Protein AF-A0AAV4SDF2-F1 (afdb_monomer_lite)

Radius of gyration: 41.75 Å; chains: 1; bounding box: 133×98×130 Å

Secondary structure (DSSP, 8-state):
--------PPP----------------------------------------------SSSS--------TTSHHHHHTTT---HHHHHHHHHHHHS---SSS-HIIIIITTS--SHHHHHHHHHHHHHHHHHHHHHHHHHHHHH-S------THHHHHHHHHHHIIIIIHHHHHHHHHHHTT-TTS--HHHHHHHHHHHGGGHHHHHHHTTS--HHHHHHHHHHHHHHHHHHHHHHHHHHHHTT-HHHHHHHHHHHHHHHHHHHHHIIIIIIS------------------------------------THHHHHHHHHHHHHHHHHHHHHHHHHHHHHHHHHHHHHHHHHHHHHHHHS------------------

Sequence (377 aa):
MALPRSSVIQLDDGQDAQSELQFQDFSLGVTSPDVATLSPSGSFSSYKEDLRDDENVDLLSTEKKEGSSFWKFSYYQSFFDVDTDQVVQRIIWSMIPLPGRATFLDRQIRPKPDLYGPFWIAATLVFSTAISANIANYLRTEGQGAHLWSYDFHKVSLSATAVYSYTFLLPLILWGLMWYRQNTNRYTLLEMLCVYGYSLAIYVPISVLWVIQVAWFQWILVIIGAVLSGAVLLQTFWPTFRDENKKIAVVVLCLMLLFHTLLAVGFVTYFFRPSGNEVTVVTSMTSTSTSTTKDVDTPRPIKDKPIPTLDNKLKKMSLVLDEQSTAKVKTEKKLEIKDQIREIKKEAKKNISDIEKSAPILKPTNVLVNDLTSNKV

InterPro domains:
  IPR006977 Yip1 domain [PF04893] (103-264)
  IPR039765 Protein Yip5/YIPF1/YIPF2 [PTHR12822] (15-273)

pLDDT: mean 70.31, std 23.87, range [27.95, 98.06]

Foldseek 3Di:
DDDDDDDDDDDDDDDDDDDDPDDDDDDPDDDDDDDDDDDDDDDDDDDDDDDDDDDDDPPDPPPVPDPPPPPDPVNQVQQQPDDPVLLVVLLVCLQAFDDDPAASLRPRAVVRFHPNQLVVLLLLLLCLLLVLLLLLVVVVDVVVDDDDRDRDPVSSVVSSCLSVCQLQVLLVVVQVVCVVVVLNVPDDSRSSSRLRSSLSNLSSVLSNVLSPLDVVVLVVSLVSSLCRSLSSVCRVCVVSPVPPDPVVSVVSSVVNSVSSSCSSVCSCPVRNDDPPPPVPPPPDDDDDDDDDDDDDDDDDDDDDDDDPDPVVV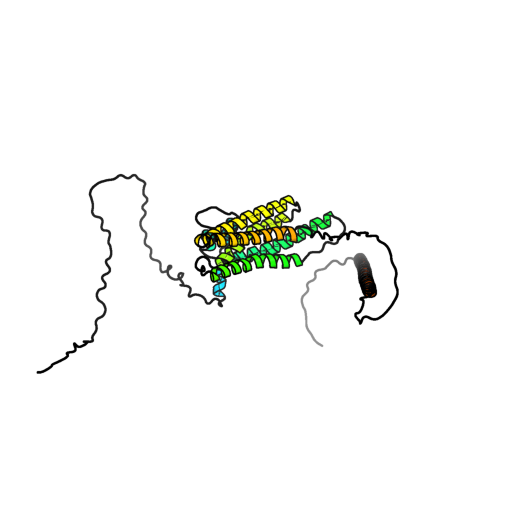VVVVVVVVVVVVVVVVVVVVVVVVVVVVVVVVVVVVVVVVVVVVPDDDDDDDDDDDDDDDDDDD

Structure (mmCIF, N/CA/C/O backbone):
data_AF-A0AAV4SDF2-F1
#
_entry.id   AF-A0AAV4SDF2-F1
#
loop_
_atom_site.group_PDB
_atom_site.id
_atom_site.type_symbol
_atom_site.label_atom_id
_atom_site.label_alt_id
_atom_site.label_comp_id
_atom_site.label_asym_id
_atom_site.label_entity_id
_atom_site.label_seq_id
_atom_site.pdbx_PDB_ins_code
_atom_site.Cartn_x
_atom_site.Cartn_y
_atom_site.Cartn_z
_atom_site.occupancy
_atom_site.B_iso_or_equiv
_atom_site.auth_seq_id
_atom_site.auth_comp_id
_atom_site.auth_asym_id
_atom_site.auth_atom_id
_atom_site.pdbx_PDB_model_num
ATOM 1 N N . MET A 1 1 ? -55.073 33.091 74.613 1.00 38.62 1 MET A N 1
ATOM 2 C CA . MET A 1 1 ? -54.583 32.239 75.716 1.00 38.62 1 MET A CA 1
ATOM 3 C C . MET A 1 1 ? -53.361 31.489 75.191 1.00 38.62 1 MET A C 1
ATOM 5 O O . MET A 1 1 ? -53.501 30.810 74.190 1.00 38.62 1 MET A O 1
ATOM 9 N N . ALA A 1 2 ? -52.192 31.784 75.772 1.00 40.47 2 ALA A N 1
ATOM 10 C CA . ALA A 1 2 ? -50.879 31.106 75.756 1.00 40.47 2 ALA A CA 1
ATOM 11 C C . ALA A 1 2 ? -50.417 30.198 74.576 1.00 40.47 2 ALA A C 1
ATOM 13 O O . ALA A 1 2 ? -50.998 29.150 74.319 1.00 40.47 2 ALA A O 1
ATOM 14 N N . LEU A 1 3 ? -49.256 30.548 73.990 1.00 43.16 3 LEU A N 1
ATOM 15 C CA . LEU A 1 3 ? -48.243 29.618 73.432 1.00 43.16 3 LEU A CA 1
ATOM 16 C C . LEU A 1 3 ? -47.465 28.935 74.584 1.00 43.16 3 LEU A C 1
ATOM 18 O O . LEU A 1 3 ? -47.442 29.511 75.678 1.00 43.16 3 LEU A O 1
ATOM 22 N N . PRO A 1 4 ? -46.812 27.763 74.395 1.00 53.78 4 PRO A N 1
ATOM 23 C CA . PRO A 1 4 ? -45.389 27.680 73.953 1.00 53.78 4 PRO A CA 1
ATOM 24 C C . PRO A 1 4 ? -45.089 26.346 73.195 1.00 53.78 4 PRO A C 1
ATOM 26 O O . PRO A 1 4 ? -45.996 25.548 73.014 1.00 53.78 4 PRO A O 1
ATOM 29 N N . ARG A 1 5 ? -43.907 25.919 72.724 1.00 39.75 5 ARG A N 1
ATOM 30 C CA . ARG A 1 5 ? -42.528 26.394 72.491 1.00 39.75 5 ARG A CA 1
ATOM 31 C C . ARG A 1 5 ? -41.872 25.327 71.591 1.00 39.75 5 ARG A C 1
ATOM 33 O O . ARG A 1 5 ? -42.252 24.161 71.642 1.00 39.75 5 ARG A O 1
ATOM 40 N N . SER A 1 6 ? -40.853 25.719 70.836 1.00 45.06 6 SER A N 1
ATOM 41 C CA . SER A 1 6 ? -39.916 24.821 70.159 1.00 45.06 6 SER A CA 1
ATOM 42 C C . SER A 1 6 ? -38.971 24.100 71.137 1.00 45.06 6 SER A C 1
ATOM 44 O O . SER A 1 6 ? -38.651 24.619 72.205 1.00 45.06 6 SER A O 1
ATOM 46 N N . SER A 1 7 ? -38.494 22.922 70.731 1.00 46.44 7 SER A N 1
ATOM 47 C CA . SER A 1 7 ? -37.259 22.245 71.184 1.00 46.44 7 SER A CA 1
ATOM 48 C C . SER A 1 7 ? -36.880 21.280 70.045 1.00 46.44 7 SER A C 1
ATOM 50 O O . SER A 1 7 ? -37.687 20.439 69.674 1.00 46.44 7 SER A O 1
ATOM 52 N N . VAL A 1 8 ? -35.887 21.560 69.192 1.00 38.72 8 VAL A N 1
ATOM 53 C CA . VAL A 1 8 ? -34.425 21.484 69.394 1.00 38.72 8 VAL A CA 1
ATOM 54 C C . VAL A 1 8 ? -34.032 20.166 70.060 1.00 38.72 8 VAL A C 1
ATOM 56 O O . VAL A 1 8 ? -34.006 20.077 71.282 1.00 38.72 8 VAL A O 1
ATOM 59 N N . ILE A 1 9 ? -33.734 19.158 69.237 1.00 42.91 9 ILE A N 1
ATOM 60 C CA . ILE A 1 9 ? -32.972 17.976 69.646 1.00 42.91 9 ILE A CA 1
ATOM 61 C C . ILE A 1 9 ? -31.536 18.191 69.173 1.00 42.91 9 ILE A C 1
ATOM 63 O O . ILE A 1 9 ? -31.292 18.525 68.013 1.00 42.91 9 ILE A O 1
ATOM 67 N N . GLN A 1 10 ? -30.635 18.086 70.143 1.00 38.25 10 GLN A N 1
ATOM 68 C CA . GLN A 1 10 ? -29.195 18.269 70.056 1.00 38.25 10 GLN A CA 1
ATOM 69 C C . GLN A 1 10 ? -28.544 17.260 69.109 1.00 38.25 10 GLN A C 1
ATOM 71 O O . GLN A 1 10 ? -28.878 16.077 69.112 1.00 38.25 10 GLN A O 1
ATOM 76 N N . LEU A 1 11 ? -27.577 17.766 68.347 1.00 37.41 11 LEU A N 1
ATOM 77 C CA . LEU A 1 11 ? -26.472 16.994 67.797 1.00 37.41 11 LEU A CA 1
ATOM 78 C C . LEU A 1 11 ? -25.556 16.619 68.968 1.00 37.41 11 LEU A C 1
ATOM 80 O O . LEU A 1 11 ? -25.100 17.514 69.682 1.00 37.41 11 LEU A O 1
ATOM 84 N N . ASP A 1 12 ? -25.336 15.323 69.159 1.00 42.88 12 ASP A N 1
ATOM 85 C CA . ASP A 1 12 ? -24.216 14.795 69.932 1.00 42.88 12 ASP A CA 1
ATOM 86 C C . ASP A 1 12 ? -23.186 14.260 68.934 1.00 42.88 12 ASP A C 1
ATOM 88 O O . ASP A 1 12 ? -23.531 13.598 67.952 1.00 42.88 12 ASP A O 1
ATOM 92 N N . ASP A 1 13 ? -21.945 14.665 69.155 1.00 42.62 13 ASP A N 1
ATOM 93 C CA . ASP A 1 13 ? -20.800 14.578 68.257 1.00 42.62 13 ASP A CA 1
ATOM 94 C C . ASP A 1 13 ? -19.793 13.646 68.940 1.00 42.62 13 ASP A C 1
ATOM 96 O O . ASP A 1 13 ? -19.375 13.926 70.064 1.00 42.62 13 ASP A O 1
ATOM 100 N N . GLY A 1 14 ? -19.407 12.533 68.311 1.00 35.47 14 GLY A N 1
ATOM 101 C CA . GLY A 1 14 ? -18.380 11.667 68.897 1.00 35.47 14 GLY A CA 1
ATOM 102 C C . GLY A 1 14 ? -18.369 10.222 68.415 1.00 35.47 14 GLY A C 1
ATOM 103 O O . GLY A 1 14 ? -19.004 9.368 69.013 1.00 35.47 14 GLY A O 1
ATOM 104 N N . GLN A 1 15 ? -17.599 9.991 67.348 1.00 38.44 15 GLN A N 1
ATOM 105 C CA . GLN A 1 15 ? -16.715 8.833 67.131 1.00 38.44 15 GLN A CA 1
ATOM 106 C C . GLN A 1 15 ? -17.205 7.445 67.583 1.00 38.44 15 GLN A C 1
ATOM 108 O O . GLN A 1 15 ? -17.098 7.090 68.745 1.00 38.44 15 GLN A O 1
ATOM 113 N N . ASP A 1 16 ? -17.584 6.609 66.613 1.00 42.81 16 ASP A N 1
ATOM 114 C CA . ASP A 1 16 ? -16.739 5.469 66.237 1.00 42.81 16 ASP A CA 1
ATOM 115 C C . ASP A 1 16 ? -17.140 4.939 64.855 1.00 42.81 16 ASP A C 1
ATOM 117 O O . ASP A 1 16 ? -18.265 4.519 64.588 1.00 42.81 16 ASP A O 1
ATOM 121 N N . ALA A 1 17 ? -16.183 5.035 63.937 1.00 47.56 17 ALA A N 1
ATOM 122 C CA . ALA A 1 17 ? -16.231 4.404 62.636 1.00 47.56 17 ALA A CA 1
ATOM 123 C C . ALA A 1 17 ? -15.776 2.942 62.767 1.00 47.56 17 ALA A C 1
ATOM 125 O O . ALA A 1 17 ? -14.865 2.653 63.535 1.00 47.56 17 ALA A O 1
ATOM 126 N N . GLN A 1 18 ? -16.317 2.089 61.890 1.00 48.97 18 GLN A N 1
ATOM 127 C CA . GLN A 1 18 ? -15.860 0.726 61.553 1.00 48.97 18 GLN A CA 1
ATOM 128 C C . GLN A 1 18 ? -16.480 -0.460 62.313 1.00 48.97 18 GLN A C 1
ATOM 130 O O . GLN A 1 18 ? -15.782 -1.237 62.956 1.00 48.97 18 GLN A O 1
ATOM 135 N N . SER A 1 19 ? -17.777 -0.689 62.102 1.00 45.06 19 SER A N 1
ATOM 136 C CA . SER A 1 19 ? -18.452 -2.000 62.228 1.00 45.06 19 SER A CA 1
ATOM 137 C C . SER A 1 19 ? -19.912 -1.794 61.788 1.00 45.06 19 SER A C 1
ATOM 139 O O . SER A 1 19 ? -20.540 -0.845 62.225 1.00 45.06 19 SER A O 1
ATOM 141 N N . GLU A 1 20 ? -20.561 -2.490 60.857 1.00 42.56 20 GLU A N 1
ATOM 142 C CA . GLU A 1 20 ? -20.376 -3.754 60.155 1.00 42.56 20 GLU A CA 1
ATOM 143 C C . GLU A 1 20 ? -20.958 -3.582 58.733 1.00 42.56 20 GLU A C 1
ATOM 145 O O . GLU A 1 20 ? -22.151 -3.333 58.571 1.00 42.56 20 GLU A O 1
ATOM 150 N N . LEU A 1 21 ? -20.155 -3.752 57.682 1.00 43.72 21 LEU A N 1
ATOM 151 C CA . LEU A 1 21 ? -20.678 -4.143 56.368 1.00 43.72 21 LEU A CA 1
ATOM 152 C C . LEU A 1 21 ? -20.322 -5.618 56.193 1.00 43.72 21 LEU A C 1
ATOM 154 O O . LEU A 1 21 ? -19.259 -5.957 55.677 1.00 43.72 21 LEU A O 1
ATOM 158 N N . GLN A 1 22 ? -21.188 -6.494 56.707 1.00 43.44 22 GLN A N 1
ATOM 159 C CA . GLN A 1 22 ? -21.100 -7.933 56.474 1.00 43.44 22 GLN A CA 1
ATOM 160 C C . GLN A 1 22 ? -21.438 -8.217 55.006 1.00 43.44 22 GLN A C 1
ATOM 162 O O . GLN A 1 22 ? -22.602 -8.215 54.603 1.00 43.44 22 GLN A O 1
ATOM 167 N N . PHE A 1 23 ? -20.411 -8.462 54.198 1.00 39.56 23 PHE A N 1
ATOM 168 C CA . PHE A 1 23 ? -20.575 -9.071 52.885 1.00 39.56 23 PHE A CA 1
ATOM 169 C C . PHE A 1 23 ? -20.723 -10.585 53.075 1.00 39.56 23 PHE A C 1
ATOM 171 O O . PHE A 1 23 ? -19.866 -11.225 53.680 1.00 39.56 23 PHE A O 1
ATOM 178 N N . GLN A 1 24 ? -21.842 -11.147 52.611 1.00 48.69 24 GLN A N 1
ATOM 179 C CA . GLN A 1 24 ? -22.090 -12.587 52.648 1.00 48.69 24 GLN A CA 1
ATOM 180 C C . GLN A 1 24 ? -21.193 -13.302 51.635 1.00 48.69 24 GLN A C 1
ATOM 182 O O . GLN A 1 24 ? -21.268 -13.031 50.437 1.00 48.69 24 GLN A O 1
ATOM 187 N N . ASP A 1 25 ? -20.379 -14.232 52.127 1.00 42.00 25 ASP A N 1
ATOM 188 C CA . ASP A 1 25 ? -19.568 -15.136 51.317 1.00 42.00 25 ASP A CA 1
ATOM 189 C C . ASP A 1 25 ? -20.394 -16.394 51.001 1.00 42.00 25 ASP A C 1
ATOM 191 O O . ASP A 1 25 ? -20.791 -17.143 51.900 1.00 42.00 25 ASP A O 1
ATOM 195 N N . PHE A 1 26 ? -20.716 -16.629 49.727 1.00 44.50 26 PHE A N 1
ATOM 196 C CA . PHE A 1 26 ? -21.514 -17.789 49.320 1.00 44.50 26 PHE A CA 1
ATOM 197 C C . PHE A 1 26 ? -20.619 -19.023 49.189 1.00 44.50 26 PHE A C 1
ATOM 199 O O . PHE A 1 26 ? -20.042 -19.291 48.136 1.00 44.50 26 PHE A O 1
ATOM 206 N N . SER A 1 27 ? -20.533 -19.811 50.259 1.00 39.28 27 SER A N 1
ATOM 207 C CA . SER A 1 27 ? -19.931 -21.145 50.217 1.00 39.28 27 SER A CA 1
ATOM 208 C C . SER A 1 27 ? -20.950 -22.167 49.703 1.00 39.28 27 SER A C 1
ATOM 210 O O . SER A 1 27 ? -21.913 -22.496 50.395 1.00 39.28 27 SER A O 1
ATOM 212 N N . LEU A 1 28 ? -20.742 -22.691 48.490 1.00 40.72 28 LEU A N 1
ATOM 213 C CA . LEU A 1 28 ? -21.493 -23.836 47.961 1.00 40.72 28 LEU A CA 1
ATOM 214 C C . LEU A 1 28 ? -21.060 -25.126 48.678 1.00 40.72 28 LEU A C 1
ATOM 216 O O . LEU A 1 28 ? -20.191 -25.861 48.213 1.00 40.72 28 LEU A O 1
ATOM 220 N N . GLY A 1 29 ? -21.675 -25.387 49.831 1.00 35.53 29 GLY A N 1
ATOM 221 C CA . GLY A 1 29 ? -21.607 -26.661 50.539 1.00 35.53 29 GLY A CA 1
ATOM 222 C C . GLY A 1 29 ? -22.631 -27.646 49.980 1.00 35.53 29 GLY A C 1
ATOM 223 O O . GLY A 1 29 ? -23.833 -27.480 50.165 1.00 35.53 29 GLY A O 1
ATOM 224 N N . VAL A 1 30 ? -22.138 -28.669 49.286 1.00 37.78 30 VAL A N 1
ATOM 225 C CA . VAL A 1 30 ? -22.903 -29.817 48.791 1.00 37.78 30 VAL A CA 1
ATOM 226 C C . VAL A 1 30 ? -23.178 -30.788 49.941 1.00 37.78 30 VAL A C 1
ATOM 228 O O . VAL A 1 30 ? -22.243 -31.384 50.472 1.00 37.78 30 VAL A O 1
ATOM 231 N N . THR A 1 31 ? -24.453 -31.026 50.251 1.00 34.09 31 THR A N 1
ATOM 232 C CA . THR A 1 31 ? -24.935 -32.272 50.869 1.00 34.09 31 THR A CA 1
ATOM 233 C C . THR A 1 31 ? -26.244 -32.726 50.202 1.00 34.09 31 THR A C 1
ATOM 235 O O . THR A 1 31 ? -27.202 -31.975 50.065 1.00 34.09 31 THR A O 1
ATOM 238 N N . SER A 1 32 ? -26.184 -33.969 49.725 1.00 39.28 32 SER A N 1
ATOM 239 C CA . SER A 1 32 ? -27.049 -34.785 48.851 1.00 39.28 32 SER A CA 1
ATOM 240 C C . SER A 1 32 ? -28.464 -35.133 49.394 1.00 39.28 32 SER A C 1
ATOM 242 O O . SER A 1 32 ? -28.768 -34.771 50.526 1.00 39.28 32 SER A O 1
ATOM 244 N N . PRO A 1 33 ? -29.241 -36.041 48.748 1.00 50.41 33 PRO A N 1
ATOM 245 C CA . PRO A 1 33 ? -29.768 -36.026 47.370 1.00 50.41 33 PRO A CA 1
ATOM 246 C C . PRO A 1 33 ? -31.289 -36.349 47.301 1.00 50.41 33 PRO A C 1
ATOM 248 O O . PRO A 1 33 ? -31.837 -36.928 48.229 1.00 50.41 33 PRO A O 1
ATOM 251 N N . ASP A 1 34 ? -31.937 -36.102 46.152 1.00 31.73 34 ASP A N 1
ATOM 252 C CA . ASP A 1 34 ? -32.895 -37.071 45.585 1.00 31.73 34 ASP A CA 1
ATOM 253 C C . ASP A 1 34 ? -33.128 -36.878 44.064 1.00 31.73 34 ASP A C 1
ATOM 255 O O . ASP A 1 34 ? -33.436 -35.790 43.588 1.00 31.73 34 ASP A O 1
ATOM 259 N N . VAL A 1 35 ? -32.983 -38.001 43.342 1.00 36.28 35 VAL A N 1
ATOM 260 C CA . VAL A 1 35 ? -33.507 -38.388 42.007 1.00 36.28 35 VAL A CA 1
ATOM 261 C C . VAL A 1 35 ? -32.927 -37.780 40.698 1.00 36.28 35 VAL A C 1
ATOM 263 O O . VAL A 1 35 ? -33.353 -36.752 40.189 1.00 36.28 35 VAL A O 1
ATOM 266 N N . ALA A 1 36 ? -32.020 -38.584 40.109 1.00 36.56 36 ALA A N 1
ATOM 267 C CA . ALA A 1 36 ? -31.832 -39.020 38.706 1.00 36.56 36 ALA A CA 1
ATOM 268 C C . ALA A 1 36 ? -31.861 -38.034 37.510 1.00 36.56 36 ALA A C 1
ATOM 270 O O . ALA A 1 36 ? -32.907 -37.496 37.170 1.00 36.56 36 ALA A O 1
ATOM 271 N N . THR A 1 37 ? -30.761 -38.002 36.727 1.00 30.42 37 THR A N 1
ATOM 272 C CA . THR A 1 37 ? -30.697 -38.428 35.297 1.00 30.42 37 THR A CA 1
ATOM 273 C C . THR A 1 37 ? -29.232 -38.512 34.788 1.00 30.42 37 THR A C 1
ATOM 275 O O . THR A 1 37 ? -28.544 -37.508 34.677 1.00 30.42 37 THR A O 1
ATOM 278 N N . LEU A 1 38 ? -28.794 -39.750 34.516 1.00 32.12 38 LEU A N 1
ATOM 279 C CA . LEU A 1 38 ? -27.839 -40.291 33.518 1.00 32.12 38 LEU A CA 1
ATOM 280 C C . LEU A 1 38 ? -26.657 -39.445 32.957 1.00 32.12 38 LEU A C 1
ATOM 282 O O . LEU A 1 38 ? -26.847 -38.532 32.158 1.00 32.12 38 LEU A O 1
ATOM 286 N N . SER A 1 39 ? -25.429 -39.923 33.235 1.00 36.53 39 SER A N 1
ATOM 287 C CA . SER A 1 39 ? -24.182 -39.725 32.449 1.00 36.53 39 SER A CA 1
ATOM 288 C C . SER A 1 39 ? -24.014 -40.823 31.374 1.00 36.53 39 SER A C 1
ATOM 290 O O . SER A 1 39 ? -24.751 -41.812 31.406 1.00 36.53 39 SER A O 1
ATOM 292 N N . PRO A 1 40 ? -23.058 -40.703 30.426 1.00 46.44 40 PRO A N 1
ATOM 293 C CA . PRO A 1 40 ? -21.656 -41.151 30.636 1.00 46.44 40 PRO A CA 1
ATOM 294 C C . PRO A 1 40 ? -20.637 -40.186 29.964 1.00 46.44 40 PRO A C 1
ATOM 296 O O . PRO A 1 40 ? -21.040 -39.326 29.196 1.00 46.44 40 PRO A O 1
ATOM 299 N N . SER A 1 41 ? -19.305 -40.230 30.061 1.00 33.72 41 SER A N 1
ATOM 300 C CA . SER A 1 41 ? -18.243 -40.861 30.865 1.00 33.72 41 SER A CA 1
ATOM 301 C C . SER A 1 41 ? -16.915 -40.437 30.179 1.00 33.72 41 SER A C 1
ATOM 303 O O . SER A 1 41 ? -16.915 -40.262 28.960 1.00 33.72 41 SER A O 1
ATOM 305 N N . GLY A 1 42 ? -15.797 -40.292 30.910 1.00 31.02 42 GLY A N 1
ATOM 306 C CA . GLY A 1 42 ? -14.448 -40.088 30.332 1.00 31.02 42 GLY A CA 1
ATOM 307 C C . GLY A 1 42 ? -13.515 -39.198 31.175 1.00 31.02 42 GLY A C 1
ATOM 308 O O . GLY A 1 42 ? -13.430 -38.006 30.923 1.00 31.02 42 GLY A O 1
ATOM 309 N N . SER A 1 43 ? -12.961 -39.712 32.285 1.00 30.53 43 SER A N 1
ATOM 310 C CA . SER A 1 43 ? -11.546 -40.150 32.452 1.00 30.53 43 SER A CA 1
ATOM 311 C C . SER A 1 43 ? -10.522 -39.000 32.587 1.00 30.53 43 SER A C 1
ATOM 313 O O . SER A 1 43 ? -10.200 -38.337 31.613 1.00 30.53 43 SER A O 1
ATOM 315 N N . PHE A 1 44 ? -10.132 -38.622 33.812 1.00 31.58 44 PHE A N 1
ATOM 316 C CA . PHE A 1 44 ? -8.918 -39.031 34.564 1.00 31.58 44 PHE A CA 1
ATOM 317 C C . PHE A 1 44 ? -7.572 -38.557 33.977 1.00 31.58 44 PHE A C 1
ATOM 319 O O . PHE A 1 44 ? -7.071 -39.138 33.022 1.00 31.58 44 PHE A O 1
ATOM 326 N N . SER A 1 45 ? -6.936 -37.585 34.645 1.00 32.78 45 SER A N 1
ATOM 327 C CA . SER A 1 45 ? -5.595 -37.775 35.219 1.00 32.78 45 SER A CA 1
ATOM 328 C C . SER A 1 45 ? -5.322 -36.727 36.299 1.00 32.78 45 SER A C 1
ATOM 330 O O . SER A 1 45 ? -5.349 -35.524 36.055 1.00 32.78 45 SER A O 1
ATOM 332 N N . SER A 1 46 ? -5.061 -37.233 37.498 1.00 32.56 46 SER A N 1
ATOM 333 C CA . SER A 1 46 ? -4.513 -36.539 38.657 1.00 32.56 46 SER A CA 1
ATOM 334 C C . SER A 1 46 ? -2.989 -36.557 38.565 1.00 32.56 46 SER A C 1
ATOM 336 O O . SER A 1 46 ? -2.446 -37.619 38.292 1.00 32.56 46 SER A O 1
ATOM 338 N N . TYR A 1 47 ? -2.321 -35.435 38.840 1.00 31.91 47 TYR A N 1
ATOM 339 C CA . TYR A 1 47 ? -1.048 -35.428 39.567 1.00 31.91 47 TYR A CA 1
ATOM 340 C C . TYR A 1 47 ? -1.003 -34.180 40.444 1.00 31.91 47 TYR A C 1
ATOM 342 O O . TYR A 1 47 ? -1.268 -33.068 39.990 1.00 31.91 47 TYR A O 1
ATOM 350 N N . LYS A 1 48 ? -0.733 -34.412 41.725 1.00 36.47 48 LYS A N 1
ATOM 351 C CA . LYS A 1 48 ? -0.628 -33.421 42.787 1.00 36.47 48 LYS A CA 1
ATOM 352 C C . LYS A 1 48 ? 0.856 -33.291 43.157 1.00 36.47 48 LYS A C 1
ATOM 354 O O . LYS A 1 48 ? 1.541 -34.306 43.198 1.00 36.47 48 LYS A O 1
ATOM 359 N N . GLU A 1 49 ? 1.238 -32.064 43.505 1.00 35.69 49 GLU A N 1
ATOM 360 C CA . GLU A 1 49 ? 2.244 -31.709 44.522 1.00 35.69 49 GLU A CA 1
ATOM 361 C C . GLU A 1 49 ? 3.742 -31.881 44.182 1.00 35.69 49 GLU A C 1
ATOM 363 O O . GLU A 1 49 ? 4.266 -32.985 44.132 1.00 35.69 49 GLU A O 1
ATOM 368 N N . ASP A 1 50 ? 4.449 -30.748 44.062 1.00 32.66 50 ASP A N 1
ATOM 369 C CA . ASP A 1 50 ? 5.645 -30.506 44.880 1.00 32.66 50 ASP A CA 1
ATOM 370 C C . ASP A 1 50 ? 5.840 -28.994 45.090 1.00 32.66 50 ASP A C 1
ATOM 372 O O . ASP A 1 50 ? 5.923 -28.210 44.143 1.00 32.66 50 ASP A O 1
ATOM 376 N N . LEU A 1 51 ? 5.859 -28.595 46.362 1.00 43.69 51 LEU A N 1
ATOM 377 C CA . LEU A 1 51 ? 6.175 -27.254 46.845 1.00 43.69 51 LEU A CA 1
ATOM 378 C C . LEU A 1 51 ? 7.690 -27.035 46.772 1.00 43.69 51 LEU A C 1
ATOM 380 O O . LEU A 1 51 ? 8.443 -27.780 47.399 1.00 43.69 51 LEU A O 1
ATOM 384 N N . ARG A 1 52 ? 8.129 -25.972 46.091 1.00 34.09 52 ARG A N 1
ATOM 385 C CA . ARG A 1 52 ? 9.363 -25.252 46.432 1.00 34.09 52 ARG A CA 1
ATOM 386 C C . ARG A 1 52 ? 9.119 -23.760 46.284 1.00 34.09 52 ARG A C 1
ATOM 388 O O . ARG A 1 52 ? 8.777 -23.291 45.202 1.00 34.09 52 ARG A O 1
ATOM 395 N N . ASP A 1 53 ? 9.268 -23.075 47.408 1.00 43.09 53 ASP A N 1
ATOM 396 C CA . ASP A 1 53 ? 9.391 -21.632 47.512 1.00 43.09 53 ASP A CA 1
ATOM 397 C C . ASP A 1 53 ? 10.556 -21.144 46.644 1.00 43.09 53 ASP A C 1
ATOM 399 O O . ASP A 1 53 ? 11.681 -21.605 46.820 1.00 43.09 53 ASP A O 1
ATOM 403 N N . ASP A 1 54 ? 10.281 -20.215 45.729 1.00 41.12 54 ASP A N 1
ATOM 404 C CA . ASP A 1 54 ? 11.248 -19.204 45.299 1.00 41.12 54 ASP A CA 1
ATOM 405 C C . ASP A 1 54 ? 10.489 -17.970 44.773 1.00 41.12 54 ASP A C 1
ATOM 407 O O . ASP A 1 54 ? 9.913 -17.942 43.687 1.00 41.12 54 ASP A O 1
ATOM 411 N N . GLU A 1 55 ? 10.404 -16.998 45.677 1.00 42.66 55 GLU A N 1
ATOM 412 C CA . GLU A 1 55 ? 10.410 -15.544 45.509 1.00 42.66 55 GLU A CA 1
ATOM 413 C C . GLU A 1 55 ? 9.910 -14.906 44.188 1.00 42.66 55 GLU A C 1
ATOM 415 O O . GLU A 1 55 ? 10.542 -14.963 43.139 1.00 42.66 55 GLU A O 1
ATOM 420 N N . ASN A 1 56 ? 8.834 -14.114 44.316 1.00 45.09 56 ASN A N 1
ATOM 421 C CA . ASN A 1 56 ? 8.640 -12.814 43.647 1.00 45.09 56 ASN A CA 1
ATOM 422 C C . ASN A 1 56 ? 9.005 -12.706 42.149 1.00 45.09 56 ASN A C 1
ATOM 424 O O . ASN A 1 56 ? 9.910 -11.959 41.777 1.00 45.09 56 ASN A O 1
ATOM 428 N N . VAL A 1 57 ? 8.220 -13.324 41.261 1.00 45.31 57 VAL A N 1
ATOM 429 C CA . VAL A 1 57 ? 8.290 -13.027 39.810 1.00 45.31 57 VAL A CA 1
ATOM 430 C C . VAL A 1 57 ? 6.992 -12.487 39.203 1.00 45.31 57 VAL A C 1
ATOM 432 O O . VAL A 1 57 ? 6.922 -12.314 37.990 1.00 45.31 57 VAL A O 1
ATOM 435 N N . ASP A 1 58 ? 5.988 -12.141 40.016 1.00 45.62 58 ASP A N 1
ATOM 436 C CA . ASP A 1 58 ? 4.650 -11.773 39.517 1.00 45.62 58 ASP A CA 1
ATOM 437 C C . ASP A 1 58 ? 4.161 -10.372 39.935 1.00 45.62 58 ASP A C 1
ATOM 439 O O . ASP A 1 58 ? 3.012 -10.185 40.329 1.00 45.62 58 ASP A O 1
ATOM 443 N N . LEU A 1 59 ? 5.033 -9.350 39.899 1.00 45.34 59 LEU A N 1
ATOM 444 C CA . LEU A 1 59 ? 4.626 -8.003 40.344 1.00 45.34 59 LEU A CA 1
ATOM 445 C C . LEU A 1 59 ? 5.311 -6.807 39.661 1.00 45.34 59 LEU A C 1
ATOM 447 O O . LEU A 1 59 ? 5.408 -5.740 40.261 1.00 45.34 59 LEU A O 1
ATOM 451 N N . LEU A 1 60 ? 5.755 -6.930 38.399 1.00 47.34 60 LEU A N 1
ATOM 452 C CA . LEU A 1 60 ? 6.389 -5.799 37.686 1.00 47.34 60 LEU A CA 1
ATOM 453 C C . LEU A 1 60 ? 6.011 -5.584 36.209 1.00 47.34 60 LEU A C 1
ATOM 455 O O . LEU A 1 60 ? 6.636 -4.765 35.543 1.00 47.34 60 LEU A O 1
ATOM 459 N N . SER A 1 61 ? 4.971 -6.229 35.677 1.00 45.88 61 SER A N 1
ATOM 460 C CA . SER A 1 61 ? 4.572 -6.034 34.265 1.00 45.88 61 SER A CA 1
ATOM 461 C C . SER A 1 61 ? 3.128 -5.579 34.046 1.00 45.88 61 SER A C 1
ATOM 463 O O . SER A 1 61 ? 2.720 -5.382 32.903 1.00 45.88 61 SER A O 1
ATOM 465 N N . THR A 1 62 ? 2.385 -5.271 35.112 1.00 46.03 62 THR A N 1
ATOM 466 C CA . THR A 1 62 ? 1.171 -4.443 35.001 1.00 46.03 62 THR A CA 1
ATOM 467 C C . THR A 1 62 ? 1.507 -3.006 35.390 1.00 46.03 62 THR A C 1
ATOM 469 O O . THR A 1 62 ? 0.961 -2.445 36.338 1.00 46.03 62 THR A O 1
ATOM 472 N N . GLU A 1 63 ? 2.436 -2.383 34.658 1.00 42.50 63 GLU A N 1
ATOM 473 C CA . GLU A 1 63 ? 2.488 -0.926 34.649 1.00 42.50 63 GLU A CA 1
ATOM 474 C C . GLU A 1 63 ? 1.187 -0.465 33.990 1.00 42.50 63 GLU A C 1
ATOM 476 O O . GLU A 1 63 ? 0.983 -0.581 32.778 1.00 42.50 63 GLU A O 1
ATOM 481 N N . LYS A 1 64 ? 0.259 0.000 34.824 1.00 42.88 64 LYS A N 1
ATOM 482 C CA . LYS A 1 64 ? -0.910 0.765 34.415 1.00 42.88 64 LYS A CA 1
ATOM 483 C C . LYS A 1 64 ? -0.372 2.010 33.713 1.00 42.88 64 LYS A C 1
ATOM 485 O O . LYS A 1 64 ? -0.144 3.017 34.370 1.00 42.88 64 LYS A O 1
ATOM 490 N N . LYS A 1 65 ? -0.091 1.901 32.407 1.00 53.06 65 LYS A N 1
ATOM 491 C CA . LYS A 1 65 ? 0.460 2.981 31.582 1.00 53.06 65 LYS A CA 1
ATOM 492 C C . LYS A 1 65 ? -0.453 4.188 31.734 1.00 53.06 65 LYS A C 1
ATOM 494 O O . LYS A 1 65 ? -1.523 4.244 31.126 1.00 53.06 65 LYS A O 1
ATOM 499 N N . GLU A 1 66 ? -0.043 5.129 32.580 1.00 52.88 66 GLU A N 1
ATOM 500 C CA . GLU A 1 66 ? -0.613 6.465 32.614 1.00 52.88 66 GLU A CA 1
ATOM 501 C C . GLU A 1 66 ? -0.636 6.960 31.176 1.00 52.88 66 GLU A C 1
ATOM 503 O O . GLU A 1 66 ? 0.375 6.849 30.477 1.00 52.88 66 GLU A O 1
ATOM 508 N N . GLY A 1 67 ? -1.801 7.429 30.720 1.00 54.94 67 GLY A N 1
ATOM 509 C CA . GLY A 1 67 ? -2.012 7.859 29.344 1.00 54.94 67 GLY A CA 1
ATOM 510 C C . GLY A 1 67 ? -0.878 8.778 28.914 1.00 54.94 67 GLY A C 1
ATOM 511 O O . GLY A 1 67 ? -0.817 9.945 29.304 1.00 54.94 67 GLY A O 1
ATOM 512 N N . SER A 1 68 ? 0.071 8.229 28.160 1.00 63.81 68 SER A N 1
ATOM 513 C CA . SER A 1 68 ? 1.260 8.966 27.782 1.00 63.81 68 SER A CA 1
ATOM 514 C C . SER A 1 68 ? 0.791 10.083 26.871 1.00 63.81 68 SER A C 1
ATOM 516 O O . SER A 1 68 ? 0.195 9.819 25.827 1.00 63.81 68 SER A O 1
ATOM 518 N N . SER A 1 69 ? 1.019 11.325 27.299 1.00 79.88 69 SER A N 1
ATOM 519 C CA . SER A 1 69 ? 0.704 12.508 26.503 1.00 79.88 69 SER A CA 1
ATOM 520 C C . SER A 1 69 ? 1.174 12.303 25.062 1.00 79.88 69 SER A C 1
ATOM 522 O O . SER A 1 69 ? 2.309 11.881 24.839 1.00 79.88 69 SER A O 1
ATOM 524 N N . PHE A 1 70 ? 0.305 12.598 24.095 1.00 80.69 70 PHE A N 1
ATOM 525 C CA . PHE A 1 70 ? 0.516 12.346 22.664 1.00 80.69 70 PHE A CA 1
ATOM 526 C C . PHE A 1 70 ? 1.758 13.036 22.070 1.00 80.69 70 PHE A C 1
ATOM 528 O O . PHE A 1 70 ? 2.157 12.739 20.948 1.00 80.69 70 PHE A O 1
ATOM 535 N N . TRP A 1 71 ? 2.368 13.962 22.812 1.00 85.50 71 TRP A N 1
ATOM 536 C CA . TRP A 1 71 ? 3.621 14.634 22.464 1.00 85.50 71 TRP A CA 1
ATOM 537 C C . TRP A 1 71 ? 4.878 13.856 22.865 1.00 85.50 71 TRP A C 1
ATOM 539 O O . TRP A 1 71 ? 5.984 14.235 22.485 1.00 85.50 71 TRP A O 1
ATOM 549 N N . LYS A 1 72 ? 4.748 12.791 23.660 1.00 88.25 72 LYS A N 1
ATOM 550 C CA . LYS A 1 72 ? 5.889 11.989 24.102 1.00 88.25 72 LYS A CA 1
ATOM 551 C C . LYS A 1 72 ? 6.256 10.972 23.027 1.00 88.25 72 LYS A C 1
ATOM 553 O O . LYS A 1 72 ? 5.406 10.236 22.538 1.00 88.25 72 LYS A O 1
ATOM 558 N N . PHE A 1 73 ? 7.546 10.864 22.723 1.00 87.94 73 PHE A N 1
ATOM 559 C CA . PHE A 1 73 ? 8.066 9.851 21.799 1.00 87.94 73 PHE A CA 1
ATOM 560 C C . PHE A 1 73 ? 7.706 8.416 22.229 1.00 87.94 73 PHE A C 1
ATOM 562 O O . PHE A 1 73 ? 7.356 7.587 21.391 1.00 87.94 73 PHE A O 1
ATOM 569 N N . SER A 1 74 ? 7.698 8.146 23.541 1.00 86.25 74 SER A N 1
ATOM 570 C CA . SER A 1 74 ? 7.339 6.838 24.106 1.00 86.25 74 SER A CA 1
ATOM 571 C C . SER A 1 74 ? 5.918 6.383 23.756 1.00 86.25 74 SER A C 1
ATOM 573 O O . SER A 1 74 ? 5.682 5.182 23.639 1.00 86.25 74 SER A O 1
ATOM 575 N N . TYR A 1 75 ? 4.988 7.321 23.529 1.00 86.31 75 TYR A N 1
ATOM 576 C CA . TYR A 1 75 ? 3.643 7.002 23.047 1.00 86.31 75 TYR A CA 1
ATOM 577 C C . TYR A 1 75 ? 3.711 6.324 21.674 1.00 86.31 75 TYR A C 1
ATOM 579 O O . TYR A 1 75 ? 3.180 5.228 21.497 1.00 86.31 75 TYR A O 1
ATOM 587 N N . TYR A 1 76 ? 4.435 6.925 20.723 1.00 86.69 76 TYR A N 1
ATOM 588 C CA . TYR A 1 76 ? 4.555 6.391 19.366 1.00 86.69 76 TYR A CA 1
ATOM 589 C C . TYR A 1 76 ? 5.398 5.123 19.300 1.00 86.69 76 TYR A C 1
ATOM 591 O O . TYR A 1 76 ? 5.057 4.227 18.535 1.00 86.69 76 TYR A O 1
ATOM 599 N N . GLN A 1 77 ? 6.444 5.006 20.125 1.00 90.38 77 GLN A N 1
ATOM 600 C CA . GLN A 1 77 ? 7.289 3.810 20.182 1.00 90.38 77 GLN A CA 1
ATOM 601 C C . GLN A 1 77 ? 6.466 2.532 20.408 1.00 90.38 77 GLN A C 1
ATOM 603 O O . GLN A 1 77 ? 6.746 1.508 19.793 1.00 90.38 77 GLN A O 1
ATOM 608 N N . SER A 1 78 ? 5.398 2.605 21.211 1.00 89.44 78 SER A N 1
ATOM 609 C CA . SER A 1 78 ? 4.520 1.457 21.469 1.00 89.44 78 SER A CA 1
ATOM 610 C C . SER A 1 78 ? 3.802 0.911 20.224 1.00 89.44 78 SER A C 1
ATOM 612 O O . SER A 1 78 ? 3.482 -0.273 20.187 1.00 89.44 78 SER A O 1
ATOM 614 N N . PHE A 1 79 ? 3.600 1.731 19.185 1.00 89.62 79 PHE A N 1
ATOM 615 C CA . PHE A 1 79 ? 2.991 1.312 17.914 1.00 89.62 79 PHE A CA 1
ATOM 616 C C . PHE A 1 79 ? 3.997 0.725 16.915 1.00 89.62 79 PHE A C 1
ATOM 618 O O . PHE A 1 79 ? 3.589 0.233 15.862 1.00 89.62 79 PHE A O 1
ATOM 625 N N . PHE A 1 80 ? 5.295 0.806 17.217 1.00 91.81 80 PHE A N 1
ATOM 626 C CA . PHE A 1 80 ? 6.375 0.188 16.439 1.00 91.81 80 PHE A CA 1
ATOM 627 C C . PHE A 1 80 ? 6.986 -1.028 17.144 1.00 91.81 80 PHE A C 1
ATOM 629 O O . PHE A 1 80 ? 7.790 -1.738 16.548 1.00 91.81 80 PHE A O 1
ATOM 636 N N . ASP A 1 81 ? 6.582 -1.277 18.387 1.00 92.56 81 ASP A N 1
ATOM 637 C CA . ASP A 1 81 ? 6.921 -2.467 19.153 1.00 92.56 81 ASP A CA 1
ATOM 638 C C . ASP A 1 81 ? 6.065 -3.655 18.679 1.00 92.56 81 ASP A C 1
ATOM 640 O O . ASP A 1 81 ? 4.982 -3.916 19.206 1.00 92.56 81 ASP A O 1
ATOM 644 N N . VAL A 1 82 ? 6.506 -4.334 17.621 1.00 92.25 82 VAL A N 1
ATOM 645 C CA . VAL A 1 82 ? 5.803 -5.479 17.021 1.00 92.25 82 VAL A CA 1
ATOM 646 C C . VAL A 1 82 ? 6.743 -6.651 16.788 1.00 92.25 82 VAL A C 1
ATOM 648 O O . VAL A 1 82 ? 7.911 -6.470 16.444 1.00 92.25 82 VAL A O 1
ATOM 651 N N . ASP A 1 83 ? 6.196 -7.858 16.910 1.00 93.06 83 ASP A N 1
ATOM 652 C CA . ASP A 1 83 ? 6.914 -9.091 16.607 1.00 93.06 83 ASP A CA 1
ATOM 653 C C . ASP A 1 83 ? 6.825 -9.428 15.116 1.00 93.06 83 ASP A C 1
ATOM 655 O O . ASP A 1 83 ? 5.801 -9.211 14.459 1.00 93.06 83 ASP A O 1
ATOM 659 N N . THR A 1 84 ? 7.886 -10.028 14.576 1.00 92.31 84 THR A N 1
ATOM 660 C CA . THR A 1 84 ? 7.948 -10.398 13.150 1.00 92.31 84 THR A CA 1
ATOM 661 C C . THR A 1 84 ? 6.813 -11.348 12.764 1.00 92.31 84 THR A C 1
ATOM 663 O O . THR A 1 84 ? 6.136 -11.124 11.759 1.00 92.31 84 THR A O 1
ATOM 666 N N . ASP A 1 85 ? 6.551 -12.368 13.586 1.00 90.31 85 ASP A N 1
ATOM 667 C CA . ASP A 1 85 ? 5.499 -13.356 13.326 1.00 90.31 85 ASP A CA 1
ATOM 668 C C . ASP A 1 85 ? 4.111 -12.713 13.273 1.00 90.31 85 ASP A C 1
ATOM 670 O O . ASP A 1 85 ? 3.289 -13.056 12.420 1.00 90.31 85 ASP A O 1
ATOM 674 N N . GLN A 1 86 ? 3.865 -11.722 14.134 1.00 89.56 86 GLN A N 1
ATOM 675 C CA . GLN A 1 86 ? 2.617 -10.968 14.147 1.00 89.56 86 GLN A CA 1
ATOM 676 C C . GLN A 1 86 ? 2.427 -10.192 12.839 1.00 89.56 86 GLN A C 1
ATOM 678 O O . GLN A 1 86 ? 1.351 -10.246 12.240 1.00 89.56 86 GLN A O 1
ATOM 683 N N . VAL A 1 87 ? 3.462 -9.493 12.364 1.00 92.75 87 VAL A N 1
ATOM 684 C CA . VAL A 1 87 ? 3.393 -8.716 11.115 1.00 92.75 87 VAL A CA 1
ATOM 685 C C . VAL A 1 87 ? 3.194 -9.635 9.908 1.00 92.75 87 VAL A C 1
ATOM 687 O O . VAL A 1 87 ? 2.353 -9.352 9.052 1.00 92.75 87 VAL A O 1
ATOM 690 N N . VAL A 1 88 ? 3.904 -10.766 9.848 1.00 92.31 88 VAL A N 1
ATOM 691 C CA . VAL A 1 88 ? 3.757 -11.753 8.765 1.00 92.31 88 VAL A CA 1
ATOM 692 C C . VAL A 1 88 ? 2.345 -12.334 8.743 1.00 92.31 88 VAL A C 1
ATOM 694 O O . VAL A 1 88 ? 1.717 -12.385 7.683 1.00 92.31 88 VAL A O 1
ATOM 697 N N . GLN A 1 89 ? 1.801 -12.712 9.901 1.00 90.12 89 GLN A N 1
ATOM 698 C CA . GLN A 1 89 ? 0.420 -13.181 9.992 1.00 90.12 89 GLN A CA 1
ATOM 699 C C . GLN A 1 89 ? -0.564 -12.102 9.531 1.00 90.12 89 GLN A C 1
ATOM 701 O O . GLN A 1 89 ? -1.455 -12.394 8.733 1.00 90.12 89 GLN A O 1
ATOM 706 N N . ARG A 1 90 ? -0.388 -10.846 9.963 1.00 92.31 90 ARG A N 1
ATOM 707 C CA . ARG A 1 90 ? -1.229 -9.719 9.527 1.00 92.31 90 ARG A CA 1
ATOM 708 C C . ARG A 1 90 ? -1.211 -9.535 8.013 1.00 92.31 90 ARG A C 1
ATOM 710 O O . ARG A 1 90 ? -2.276 -9.342 7.439 1.00 92.31 90 ARG A O 1
ATOM 717 N N . ILE A 1 91 ? -0.046 -9.650 7.374 1.00 93.44 91 ILE A N 1
ATOM 718 C CA . ILE A 1 91 ? 0.100 -9.583 5.913 1.00 93.44 91 ILE A CA 1
ATOM 719 C C . ILE A 1 91 ? -0.638 -10.736 5.223 1.00 93.44 91 ILE A C 1
ATOM 721 O O . ILE A 1 91 ? -1.403 -10.513 4.290 1.00 93.44 91 ILE A O 1
ATOM 725 N N . ILE A 1 92 ? -0.451 -11.976 5.679 1.00 90.31 92 ILE A N 1
ATOM 726 C CA . ILE A 1 92 ? -1.097 -13.142 5.056 1.00 90.31 92 ILE A CA 1
ATOM 727 C C . ILE A 1 92 ? -2.621 -13.035 5.179 1.00 90.31 92 ILE A C 1
ATOM 729 O O . ILE A 1 92 ? -3.351 -13.220 4.203 1.00 90.31 92 ILE A O 1
ATOM 733 N N . TRP A 1 93 ? -3.112 -12.688 6.370 1.00 88.00 93 TRP A N 1
ATOM 734 C CA . TRP A 1 93 ? -4.543 -12.562 6.630 1.00 88.00 93 TRP A CA 1
ATOM 735 C C . TRP A 1 93 ? -5.170 -11.317 5.991 1.00 88.00 93 TRP A C 1
ATOM 737 O O . TRP A 1 93 ? -6.375 -11.321 5.755 1.00 88.00 93 TRP A O 1
ATOM 747 N N . SER A 1 94 ? -4.396 -10.275 5.669 1.00 89.75 94 SER A N 1
ATOM 748 C CA . SER A 1 94 ? -4.902 -9.110 4.928 1.00 89.75 94 SER A CA 1
ATOM 749 C C . SER A 1 94 ? -5.017 -9.352 3.423 1.00 89.75 94 SER A C 1
ATOM 751 O O . SER A 1 94 ? -5.708 -8.603 2.735 1.00 89.75 94 SER A O 1
ATOM 753 N N . MET A 1 95 ? -4.363 -10.390 2.898 1.00 87.88 95 MET A N 1
ATOM 754 C CA . MET A 1 95 ? -4.438 -10.772 1.485 1.00 87.88 95 MET A CA 1
ATOM 755 C C . MET A 1 95 ? -5.606 -11.717 1.184 1.00 87.88 95 MET A C 1
ATOM 757 O O . MET A 1 95 ? -6.012 -11.835 0.028 1.00 87.88 95 MET A O 1
ATOM 761 N N . ILE A 1 96 ? -6.145 -12.400 2.197 1.00 85.81 96 ILE A N 1
ATOM 762 C CA . ILE A 1 96 ? -7.195 -13.406 2.026 1.00 85.81 96 ILE A CA 1
ATOM 763 C C . ILE A 1 96 ? -8.443 -12.952 2.795 1.00 85.81 96 ILE A C 1
ATOM 765 O O . ILE A 1 96 ? -8.451 -12.990 4.027 1.00 85.81 96 ILE A O 1
ATOM 769 N N . PRO A 1 97 ? -9.527 -12.550 2.107 1.00 80.06 97 PRO A N 1
ATOM 770 C CA . PRO A 1 97 ? -10.767 -12.160 2.766 1.00 80.06 97 PRO A CA 1
ATOM 771 C C . PRO A 1 97 ? -11.502 -13.406 3.273 1.00 80.06 97 PRO A C 1
ATOM 773 O O . PRO A 1 97 ? -12.310 -13.994 2.552 1.00 80.06 97 PRO A O 1
ATOM 776 N N . LEU A 1 98 ? -11.226 -13.843 4.506 1.00 76.00 98 LEU A N 1
ATOM 777 C CA . LEU A 1 98 ? -11.952 -14.973 5.087 1.00 76.00 98 LEU A CA 1
ATOM 778 C C . LEU A 1 98 ? -13.330 -14.534 5.591 1.00 76.00 98 LEU A C 1
ATOM 780 O O . LEU A 1 98 ? -13.407 -13.741 6.534 1.00 76.00 98 LEU A O 1
ATOM 784 N N . PRO A 1 99 ? -14.424 -15.100 5.052 1.00 66.44 99 PRO A N 1
ATOM 785 C CA . PRO A 1 99 ? -15.745 -14.882 5.616 1.00 66.44 99 PRO A CA 1
ATOM 786 C C . PRO A 1 99 ? -15.828 -15.537 7.003 1.00 66.44 99 PRO A C 1
ATOM 788 O O . PRO A 1 99 ? -15.494 -16.708 7.185 1.00 66.44 99 PRO A O 1
ATOM 791 N N . GLY A 1 100 ? -16.271 -14.786 8.011 1.00 65.69 100 GLY A N 1
ATOM 792 C CA . GLY A 1 100 ? -16.383 -15.281 9.382 1.00 65.69 100 GLY A CA 1
ATOM 793 C C . GLY A 1 100 ? -17.099 -14.305 10.312 1.00 65.69 100 GLY A C 1
ATOM 794 O O . GLY A 1 100 ? -17.417 -13.185 9.927 1.00 65.69 100 GLY A O 1
ATOM 795 N N . ARG A 1 101 ? -17.361 -14.739 11.555 1.00 59.97 101 ARG A N 1
ATOM 796 C CA . ARG A 1 101 ? -18.047 -13.912 12.573 1.00 59.97 101 ARG A CA 1
ATOM 797 C C . ARG A 1 101 ? -17.214 -12.738 13.093 1.00 59.97 101 ARG A C 1
ATOM 799 O O . ARG A 1 101 ? -17.793 -11.794 13.612 1.00 59.97 101 ARG A O 1
ATOM 806 N N . ALA A 1 102 ? -15.889 -12.816 12.988 1.00 70.75 102 ALA A N 1
ATOM 807 C CA . ALA A 1 102 ? -14.978 -11.760 13.417 1.00 70.75 102 ALA A CA 1
ATOM 808 C C . ALA A 1 102 ? -14.128 -11.326 12.226 1.00 70.75 102 ALA A C 1
ATOM 810 O O . ALA A 1 102 ? -13.616 -12.174 11.488 1.00 70.75 102 ALA A O 1
ATOM 811 N N . THR A 1 103 ? -14.014 -10.016 12.041 1.00 79.94 103 THR A N 1
ATOM 812 C CA . THR A 1 103 ? -13.381 -9.431 10.862 1.00 79.94 103 THR A CA 1
ATOM 813 C C . THR A 1 103 ? -11.858 -9.440 10.979 1.00 79.94 103 THR A C 1
ATOM 815 O O . THR A 1 103 ? -11.328 -9.638 12.073 1.00 79.94 103 THR A O 1
ATOM 818 N N . PHE A 1 104 ? -11.130 -9.189 9.882 1.00 79.81 104 PHE A N 1
ATOM 819 C CA . PHE A 1 104 ? -9.670 -9.003 9.911 1.00 79.81 104 PHE A CA 1
ATOM 820 C C . PHE A 1 104 ? -9.250 -8.001 10.994 1.00 79.81 104 PHE A C 1
ATOM 822 O O . PHE A 1 104 ? -8.370 -8.290 11.803 1.00 79.81 104 PHE A O 1
ATOM 829 N N . LEU A 1 105 ? -9.954 -6.870 11.070 1.00 79.88 105 LEU A N 1
ATOM 830 C CA . LEU A 1 105 ? -9.740 -5.869 12.106 1.00 79.88 105 LEU A CA 1
ATOM 831 C C . LEU A 1 105 ? -9.890 -6.440 13.520 1.00 79.88 105 LEU A C 1
ATOM 833 O O . LEU A 1 105 ? -9.013 -6.235 14.356 1.00 79.88 105 LEU A O 1
ATOM 837 N N . ASP A 1 106 ? -10.964 -7.185 13.779 1.00 77.31 106 ASP A N 1
ATOM 838 C CA . ASP A 1 106 ? -11.263 -7.703 15.115 1.00 77.31 106 ASP A CA 1
ATOM 839 C C . ASP A 1 106 ? -10.269 -8.782 15.554 1.00 77.31 106 ASP A C 1
ATOM 841 O O . ASP A 1 106 ? -9.905 -8.850 16.723 1.00 77.31 106 ASP A O 1
ATOM 845 N N . ARG A 1 107 ? -9.819 -9.618 14.613 1.00 77.38 107 ARG A N 1
ATOM 846 C CA . ARG A 1 107 ? -8.915 -10.739 14.891 1.00 77.38 107 ARG A CA 1
ATOM 847 C C . ARG A 1 107 ? -7.458 -10.317 14.992 1.00 77.38 107 ARG A C 1
ATOM 849 O O . ARG A 1 107 ? -6.747 -10.821 15.850 1.00 77.38 107 ARG A O 1
ATOM 856 N N . GLN A 1 108 ? -7.012 -9.449 14.088 1.00 82.00 108 GLN A N 1
ATOM 857 C CA . GLN A 1 108 ? -5.587 -9.210 13.882 1.00 82.00 108 GLN A CA 1
ATOM 858 C C . GLN A 1 108 ? -5.129 -7.834 14.354 1.00 82.00 108 GLN A C 1
ATOM 860 O O . GLN A 1 108 ? -3.986 -7.707 14.783 1.00 82.00 108 GLN A O 1
ATOM 865 N N . ILE A 1 109 ? -5.990 -6.813 14.308 1.00 81.62 109 ILE A N 1
ATOM 866 C CA . ILE A 1 109 ? -5.587 -5.419 14.544 1.00 81.62 109 ILE A CA 1
ATOM 867 C C . ILE A 1 109 ? -5.993 -4.928 15.938 1.00 81.62 109 ILE A C 1
ATOM 869 O O . ILE A 1 109 ? -5.133 -4.429 16.660 1.00 81.62 109 ILE A O 1
ATOM 873 N N . ARG A 1 110 ? -7.257 -5.117 16.350 1.00 82.69 110 ARG A N 1
ATOM 874 C CA . ARG A 1 110 ? -7.781 -4.669 17.659 1.00 82.69 110 ARG A CA 1
ATOM 875 C C . ARG A 1 110 ? -6.923 -5.076 18.870 1.00 82.69 110 ARG A C 1
ATOM 877 O O . ARG A 1 110 ? -6.806 -4.253 19.773 1.00 82.69 110 ARG A O 1
ATOM 884 N N . PRO A 1 111 ? -6.319 -6.284 18.936 1.00 82.62 111 PRO A N 1
ATOM 885 C CA . PRO A 1 111 ? -5.543 -6.676 20.114 1.00 82.62 111 PRO A CA 1
ATOM 886 C C . PRO A 1 111 ? -4.324 -5.780 20.386 1.00 82.62 111 PRO A C 1
ATOM 888 O O . PRO A 1 111 ? -4.017 -5.502 21.541 1.00 82.62 111 PRO A O 1
ATOM 891 N N . LYS A 1 112 ? -3.624 -5.334 19.333 1.00 87.44 112 LYS A N 1
ATOM 892 C CA . LYS A 1 112 ? -2.437 -4.463 19.424 1.00 87.44 112 LYS A CA 1
ATOM 893 C C . LYS A 1 112 ? -2.235 -3.736 18.086 1.00 87.44 112 LYS A C 1
ATOM 895 O O . LYS A 1 112 ? -1.508 -4.259 17.237 1.00 87.44 112 LYS A O 1
ATOM 900 N N . PRO A 1 113 ? -2.901 -2.599 17.837 1.00 91.19 113 PRO A N 1
ATOM 901 C CA . PRO A 1 113 ? -2.807 -1.927 16.546 1.00 91.19 113 PRO A CA 1
ATOM 902 C C . PRO A 1 113 ? -1.423 -1.263 16.392 1.00 91.19 113 PRO A C 1
ATOM 904 O O . PRO A 1 113 ? -0.850 -0.781 17.369 1.00 91.19 113 PRO A O 1
ATOM 907 N N . ASP A 1 114 ? -0.864 -1.275 15.180 1.00 93.50 114 ASP A N 1
ATOM 908 C CA . ASP A 1 114 ? 0.524 -0.882 14.897 1.00 93.50 114 ASP A CA 1
ATOM 909 C C . ASP A 1 114 ? 0.661 0.094 13.716 1.00 93.50 114 ASP A C 1
ATOM 911 O O . ASP A 1 114 ? -0.126 0.082 12.773 1.00 93.50 114 ASP A O 1
ATOM 915 N N . LEU A 1 115 ? 1.706 0.920 13.734 1.00 93.88 115 LEU A N 1
ATOM 916 C CA . LEU A 1 115 ? 2.075 1.781 12.601 1.00 93.88 115 LEU A CA 1
ATOM 917 C C . LEU A 1 115 ? 3.241 1.213 11.782 1.00 93.88 115 LEU A C 1
ATOM 919 O O . LEU A 1 115 ? 3.478 1.681 10.667 1.00 93.88 115 LEU A O 1
ATOM 923 N N . TYR A 1 116 ? 3.930 0.193 12.305 1.00 94.88 116 TYR A N 1
ATOM 924 C CA . TYR A 1 116 ? 5.061 -0.455 11.647 1.00 94.88 116 TYR A CA 1
ATOM 925 C C . TYR A 1 116 ? 4.665 -1.050 10.289 1.00 94.88 116 TYR A C 1
ATOM 927 O O . TYR A 1 116 ? 5.242 -0.691 9.263 1.00 94.88 116 TYR A O 1
ATOM 935 N N . GLY A 1 117 ? 3.651 -1.916 10.255 1.00 94.44 117 GLY A N 1
ATOM 936 C CA . GLY A 1 117 ? 3.202 -2.592 9.041 1.00 94.44 117 GLY A CA 1
ATOM 937 C C . GLY A 1 117 ? 2.740 -1.623 7.955 1.00 94.44 117 GLY A C 1
ATOM 938 O O . GLY A 1 117 ? 3.317 -1.638 6.869 1.00 94.44 117 GLY A O 1
ATOM 939 N N . PRO A 1 118 ? 1.761 -0.735 8.218 1.00 95.12 118 PRO A N 1
ATOM 940 C CA . PRO A 1 118 ? 1.298 0.251 7.241 1.00 95.12 118 PRO A CA 1
ATOM 941 C C . PRO A 1 118 ? 2.418 1.100 6.640 1.00 95.12 118 PRO A C 1
ATOM 943 O O . PRO A 1 118 ? 2.436 1.315 5.429 1.00 95.12 118 PRO A O 1
ATOM 946 N N . PHE A 1 119 ? 3.368 1.549 7.465 1.00 95.75 119 PHE A N 1
ATOM 947 C CA . PHE A 1 119 ? 4.508 2.339 7.010 1.00 95.75 119 PHE A CA 1
ATOM 948 C C . PHE A 1 119 ? 5.421 1.539 6.069 1.00 95.75 119 PHE A C 1
ATOM 950 O O . PHE A 1 119 ? 5.709 1.982 4.954 1.00 95.75 119 PHE A O 1
ATOM 957 N N . TRP A 1 120 ? 5.846 0.341 6.478 1.00 96.56 120 TRP A N 1
ATOM 958 C CA . TRP A 1 120 ? 6.786 -0.459 5.690 1.00 96.56 120 TRP A CA 1
ATOM 959 C C . TRP A 1 120 ? 6.148 -1.100 4.455 1.00 96.56 120 TRP A C 1
ATOM 961 O O . TRP A 1 120 ? 6.785 -1.162 3.402 1.00 96.56 120 TRP A O 1
ATOM 971 N N . ILE A 1 121 ? 4.882 -1.514 4.521 1.00 97.56 121 ILE A N 1
ATOM 972 C CA . ILE A 1 121 ? 4.132 -2.004 3.355 1.00 97.56 121 ILE A CA 1
ATOM 973 C C . ILE A 1 121 ? 3.978 -0.883 2.320 1.00 97.56 121 ILE A C 1
ATOM 975 O O . ILE A 1 121 ? 4.236 -1.100 1.137 1.00 97.56 121 ILE A O 1
ATOM 979 N N . ALA A 1 122 ? 3.640 0.337 2.749 1.00 97.56 122 ALA A N 1
ATOM 980 C CA . ALA A 1 122 ? 3.592 1.489 1.854 1.00 97.56 122 ALA A CA 1
ATOM 981 C C . ALA A 1 122 ? 4.961 1.764 1.209 1.00 97.56 122 ALA A C 1
ATOM 983 O O . ALA A 1 122 ? 5.056 1.868 -0.013 1.00 97.56 122 ALA A O 1
ATOM 984 N N . ALA A 1 123 ? 6.037 1.825 2.000 1.00 97.75 123 ALA A N 1
ATOM 985 C CA . ALA A 1 123 ? 7.387 2.066 1.488 1.00 97.75 123 ALA A CA 1
ATOM 986 C C . ALA A 1 123 ? 7.833 0.997 0.475 1.00 97.75 123 ALA A C 1
ATOM 988 O O . ALA A 1 123 ? 8.323 1.323 -0.609 1.00 97.75 123 ALA A O 1
ATOM 989 N N . THR A 1 124 ? 7.630 -0.282 0.796 1.00 98.06 124 THR A N 1
ATOM 990 C CA . THR A 1 124 ? 7.978 -1.397 -0.097 1.00 98.06 124 THR A CA 1
ATOM 991 C C . THR A 1 124 ? 7.164 -1.368 -1.383 1.00 98.06 124 THR A C 1
ATOM 993 O O . THR A 1 124 ? 7.736 -1.551 -2.456 1.00 98.06 124 THR A O 1
ATOM 996 N N . LEU A 1 125 ? 5.867 -1.057 -1.317 1.00 97.69 125 LEU A N 1
ATOM 997 C CA . LEU A 1 125 ? 5.023 -0.911 -2.500 1.00 97.69 125 LEU A CA 1
ATOM 998 C C . LEU A 1 125 ? 5.488 0.236 -3.407 1.00 97.69 125 LEU A C 1
ATOM 1000 O O . LEU A 1 125 ? 5.527 0.069 -4.626 1.00 97.69 125 LEU A O 1
ATOM 1004 N N . VAL A 1 126 ? 5.876 1.377 -2.831 1.00 97.94 126 VAL A N 1
ATOM 1005 C CA . VAL A 1 126 ? 6.415 2.535 -3.566 1.00 97.94 126 VAL A CA 1
ATOM 1006 C C . VAL A 1 126 ? 7.663 2.145 -4.350 1.00 97.94 126 VAL A C 1
ATOM 1008 O O . VAL A 1 126 ? 7.707 2.306 -5.571 1.00 97.94 126 VAL A O 1
ATOM 1011 N N . PHE A 1 127 ? 8.664 1.579 -3.670 1.00 97.38 127 PHE A N 1
ATOM 1012 C CA . PHE A 1 127 ? 9.909 1.184 -4.325 1.00 97.38 127 PHE A CA 1
ATOM 1013 C C . PHE A 1 127 ? 9.694 0.041 -5.317 1.00 97.38 127 PHE A C 1
ATOM 1015 O O . PHE A 1 127 ? 10.166 0.130 -6.449 1.00 97.38 127 PHE A O 1
ATOM 1022 N N . SER A 1 128 ? 8.931 -0.990 -4.945 1.00 97.88 128 SER A N 1
ATOM 1023 C CA . SER A 1 128 ? 8.613 -2.115 -5.829 1.00 97.88 128 SER A CA 1
ATOM 1024 C C . SER A 1 128 ? 7.920 -1.641 -7.106 1.00 97.88 128 SER A C 1
ATOM 1026 O O . SER A 1 128 ? 8.341 -2.006 -8.203 1.00 97.88 128 SER A O 1
ATOM 1028 N N . THR A 1 129 ? 6.922 -0.760 -6.994 1.00 96.62 129 THR A N 1
ATOM 1029 C CA . THR A 1 129 ? 6.206 -0.193 -8.146 1.00 96.62 129 THR A CA 1
ATOM 1030 C C . THR A 1 129 ? 7.130 0.649 -9.016 1.00 96.62 129 THR A C 1
ATOM 1032 O O . THR A 1 129 ? 7.184 0.439 -10.225 1.00 96.62 129 THR A O 1
ATOM 1035 N N . ALA A 1 130 ? 7.894 1.577 -8.433 1.00 96.06 130 ALA A N 1
ATOM 1036 C CA . ALA A 1 130 ? 8.760 2.471 -9.197 1.00 96.06 130 ALA A CA 1
ATOM 1037 C C . ALA A 1 130 ? 9.897 1.728 -9.919 1.00 96.06 130 ALA A C 1
ATOM 1039 O O . ALA A 1 130 ? 10.182 2.025 -11.083 1.00 96.06 130 ALA A O 1
ATOM 1040 N N . ILE A 1 131 ? 10.519 0.744 -9.260 1.00 96.00 131 ILE A N 1
ATOM 1041 C CA . ILE A 1 131 ? 11.575 -0.090 -9.847 1.00 96.00 131 ILE A CA 1
ATOM 1042 C C . ILE A 1 131 ? 10.986 -0.962 -10.958 1.00 96.00 131 ILE A C 1
ATOM 1044 O O . ILE A 1 131 ? 11.465 -0.917 -12.091 1.00 96.00 131 ILE A O 1
ATOM 1048 N N . SER A 1 132 ? 9.897 -1.681 -10.678 1.00 96.38 132 SER A N 1
ATOM 1049 C CA . SER A 1 132 ? 9.222 -2.551 -11.650 1.00 96.38 132 SER A CA 1
ATOM 1050 C C . SER A 1 132 ? 8.746 -1.781 -12.882 1.00 96.38 132 SER A C 1
ATOM 1052 O O . SER A 1 132 ? 8.910 -2.233 -14.012 1.00 96.38 132 SER A O 1
ATOM 1054 N N . ALA A 1 133 ? 8.230 -0.569 -12.694 1.00 93.94 133 ALA A N 1
ATOM 1055 C CA . ALA A 1 133 ? 7.804 0.307 -13.776 1.00 93.94 133 ALA A CA 1
ATOM 1056 C C . ALA A 1 133 ? 8.968 0.813 -14.642 1.00 93.94 133 ALA A C 1
ATOM 1058 O O . ALA A 1 133 ? 8.800 1.049 -15.841 1.00 93.94 133 ALA A O 1
ATOM 1059 N N . ASN A 1 134 ? 10.145 1.024 -14.052 1.00 93.88 134 ASN A N 1
ATOM 1060 C CA . ASN A 1 134 ? 11.356 1.377 -14.792 1.00 93.88 134 ASN A CA 1
ATOM 1061 C C . ASN A 1 134 ? 11.915 0.170 -15.559 1.00 93.88 134 ASN A C 1
ATOM 1063 O O . ASN A 1 134 ? 12.261 0.323 -16.728 1.00 93.88 134 ASN A O 1
ATOM 1067 N N . ILE A 1 135 ? 11.905 -1.026 -14.961 1.00 93.38 135 ILE A N 1
ATOM 1068 C CA . ILE A 1 135 ? 12.272 -2.281 -15.639 1.00 93.38 135 ILE A CA 1
ATOM 1069 C C . ILE A 1 135 ? 11.327 -2.549 -16.813 1.00 93.38 135 ILE A C 1
ATOM 1071 O O . ILE A 1 135 ? 11.778 -2.818 -17.922 1.00 93.38 135 ILE A O 1
ATOM 1075 N N . ALA A 1 136 ? 10.015 -2.414 -16.612 1.00 91.56 136 ALA A N 1
ATOM 1076 C CA . ALA A 1 136 ? 9.045 -2.546 -17.692 1.00 91.56 136 ALA A CA 1
ATOM 1077 C C . ALA A 1 136 ? 9.321 -1.527 -18.811 1.00 91.56 136 ALA A C 1
ATOM 1079 O O . ALA A 1 136 ? 9.306 -1.876 -19.986 1.00 91.56 136 ALA A O 1
ATOM 1080 N N . ASN A 1 137 ? 9.639 -0.275 -18.479 1.00 90.38 137 ASN A N 1
ATOM 1081 C CA . ASN A 1 137 ? 10.014 0.702 -19.502 1.00 90.38 137 ASN A CA 1
ATOM 1082 C C . ASN A 1 137 ? 11.268 0.260 -20.284 1.00 90.38 137 ASN A C 1
ATOM 1084 O O . ASN A 1 137 ? 11.244 0.228 -21.509 1.00 90.38 137 ASN A O 1
ATOM 1088 N N . TYR A 1 138 ? 12.319 -0.178 -19.586 1.00 89.00 138 TYR A N 1
ATOM 1089 C CA . TYR A 1 138 ? 13.556 -0.671 -20.201 1.00 89.00 138 TYR A CA 1
ATOM 1090 C C . TYR A 1 138 ? 13.314 -1.830 -21.178 1.00 89.00 138 TYR A C 1
ATOM 1092 O O . TYR A 1 138 ? 13.734 -1.771 -22.332 1.00 89.00 138 TYR A O 1
ATOM 1100 N N . LEU A 1 139 ? 12.549 -2.841 -20.754 1.00 88.69 139 LEU A N 1
ATOM 1101 C CA . LEU A 1 139 ? 12.210 -3.999 -21.587 1.00 88.69 139 LEU A CA 1
ATOM 1102 C C . LEU A 1 139 ? 11.412 -3.618 -22.848 1.00 88.69 139 LEU A C 1
ATOM 1104 O O . LEU A 1 139 ? 11.502 -4.320 -23.853 1.00 88.69 139 LEU A O 1
ATOM 1108 N N . ARG A 1 140 ? 10.648 -2.511 -22.824 1.00 83.69 140 ARG A N 1
ATOM 1109 C CA . ARG A 1 140 ? 9.985 -1.967 -24.028 1.00 83.69 140 ARG A CA 1
ATOM 1110 C C . ARG A 1 140 ? 10.993 -1.319 -24.965 1.00 83.69 140 ARG A C 1
ATOM 1112 O O . ARG A 1 140 ? 10.961 -1.583 -26.161 1.00 83.69 140 ARG A O 1
ATOM 1119 N N . THR A 1 141 ? 11.848 -0.454 -24.420 1.00 82.44 141 THR A N 1
ATOM 1120 C CA . THR A 1 141 ? 12.770 0.377 -25.202 1.00 82.44 141 THR A CA 1
ATOM 1121 C C . THR A 1 141 ? 13.814 -0.461 -25.941 1.00 82.44 141 THR A C 1
ATOM 1123 O O . THR A 1 141 ? 14.035 -0.237 -27.128 1.00 82.44 141 THR A O 1
ATOM 1126 N N . GLU A 1 142 ? 14.398 -1.471 -25.291 1.00 73.06 142 GLU A N 1
ATOM 1127 C CA . GLU A 1 142 ? 15.399 -2.350 -25.920 1.00 73.06 142 GLU A CA 1
ATOM 1128 C C . GLU A 1 142 ? 14.806 -3.213 -27.044 1.00 73.06 142 GLU A C 1
ATOM 1130 O O . GLU A 1 142 ? 15.461 -3.464 -28.053 1.00 73.06 142 GLU A O 1
ATOM 1135 N N . GLY A 1 143 ? 13.536 -3.615 -26.923 1.00 63.12 143 GLY A N 1
ATOM 1136 C CA . GLY A 1 143 ? 12.839 -4.383 -27.958 1.00 63.12 143 GLY A CA 1
ATOM 1137 C C . GLY A 1 143 ? 12.466 -3.576 -29.209 1.00 63.12 143 GLY A C 1
ATOM 1138 O O . GLY A 1 143 ? 12.134 -4.172 -30.230 1.00 63.12 143 GLY A O 1
ATOM 1139 N N . GLN A 1 144 ? 12.505 -2.240 -29.146 1.00 64.06 144 GLN A N 1
ATOM 1140 C CA . GLN A 1 144 ? 12.051 -1.351 -30.227 1.00 64.06 144 GLN A CA 1
ATOM 1141 C C . GLN A 1 144 ? 13.187 -0.648 -30.982 1.00 64.06 144 GLN A C 1
ATOM 1143 O O . GLN A 1 144 ? 12.927 0.003 -31.990 1.00 64.06 144 GLN A O 1
ATOM 1148 N N . GLY A 1 145 ? 14.437 -0.840 -30.553 1.00 59.34 145 GLY A N 1
ATOM 1149 C CA . GLY A 1 145 ? 15.615 -0.322 -31.236 1.00 59.34 145 GLY A CA 1
ATOM 1150 C C . GLY A 1 145 ? 15.864 1.176 -31.012 1.00 59.34 145 GLY A C 1
ATOM 1151 O O . GLY A 1 145 ? 15.011 2.030 -31.222 1.00 59.34 145 GLY A O 1
ATOM 1152 N N . ALA A 1 146 ? 17.110 1.486 -30.650 1.00 54.12 146 ALA A N 1
ATOM 1153 C CA . ALA A 1 146 ? 17.774 2.774 -30.873 1.00 54.12 146 ALA A CA 1
ATOM 1154 C C . ALA A 1 146 ? 17.267 4.033 -30.131 1.00 54.12 146 ALA A C 1
ATOM 1156 O O . ALA A 1 146 ? 17.500 5.146 -30.605 1.00 54.12 146 ALA A O 1
ATOM 1157 N N . HIS A 1 147 ? 16.715 3.910 -28.921 1.00 62.16 147 HIS A N 1
ATOM 1158 C CA . HIS A 1 147 ? 16.627 5.049 -27.996 1.00 62.16 147 HIS A CA 1
ATOM 1159 C C . HIS A 1 147 ? 17.448 4.795 -26.728 1.00 62.16 147 HIS A C 1
ATOM 1161 O O . HIS A 1 147 ? 17.335 3.744 -26.108 1.00 62.16 147 HIS A O 1
ATOM 1167 N N . LEU A 1 148 ? 18.286 5.768 -26.343 1.00 72.62 148 LEU A N 1
ATOM 1168 C CA . LEU A 1 148 ? 19.000 5.754 -25.064 1.00 72.62 148 LEU A CA 1
ATOM 1169 C C . LEU A 1 148 ? 17.965 5.718 -23.936 1.00 72.62 148 LEU A C 1
ATOM 1171 O O . LEU A 1 148 ? 17.287 6.716 -23.689 1.00 72.62 148 LEU A O 1
ATOM 1175 N N . TRP A 1 149 ? 17.835 4.575 -23.268 1.00 85.50 149 TRP A N 1
ATOM 1176 C CA . TRP A 1 149 ? 16.960 4.464 -22.112 1.00 85.50 149 TRP A CA 1
ATOM 1177 C C . TRP A 1 149 ? 17.502 5.308 -20.953 1.00 85.50 149 TRP A C 1
ATOM 1179 O O 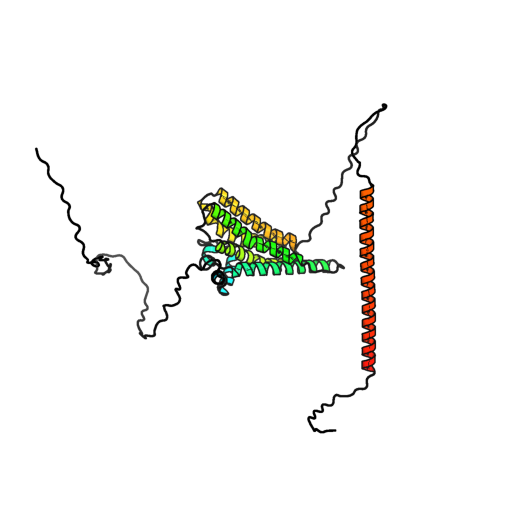. TRP A 1 149 ? 18.691 5.264 -20.624 1.00 85.50 149 TRP A O 1
ATOM 1189 N N . SER A 1 150 ? 16.614 6.071 -20.319 1.00 85.62 150 SER A N 1
ATOM 1190 C CA . SER A 1 150 ? 16.903 6.834 -19.108 1.00 85.62 150 SER A CA 1
ATOM 1191 C C . SER A 1 150 ? 15.934 6.445 -18.001 1.00 85.62 150 SER A C 1
ATOM 1193 O O . SER A 1 150 ? 14.727 6.362 -18.231 1.00 85.62 150 SE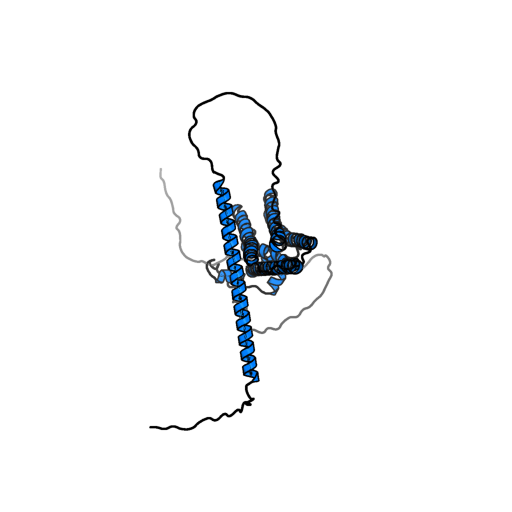R A O 1
ATOM 1195 N N . TYR A 1 151 ? 16.461 6.273 -16.792 1.00 88.19 151 TYR A N 1
ATOM 1196 C CA . TYR A 1 151 ? 15.657 6.020 -15.603 1.00 88.19 151 TYR A CA 1
ATOM 1197 C C . TYR A 1 151 ? 14.748 7.214 -15.280 1.00 88.19 151 TYR A C 1
ATOM 1199 O O . TYR A 1 151 ? 15.209 8.356 -15.215 1.00 88.19 151 TYR A O 1
ATOM 1207 N N . ASP A 1 152 ? 13.467 6.945 -15.033 1.00 88.94 152 ASP A N 1
ATOM 1208 C CA . ASP A 1 152 ? 12.490 7.954 -14.636 1.00 88.94 152 ASP A CA 1
ATOM 1209 C C . ASP A 1 152 ? 12.351 7.995 -13.107 1.00 88.94 152 ASP A C 1
ATOM 1211 O O . ASP A 1 152 ? 11.704 7.142 -12.484 1.00 88.94 152 ASP A O 1
ATOM 1215 N N . PHE A 1 153 ? 12.965 9.016 -12.501 1.00 90.06 153 PHE A N 1
ATOM 1216 C CA . PHE A 1 153 ? 12.907 9.271 -11.060 1.00 90.06 153 PHE A CA 1
ATOM 1217 C C . PHE A 1 153 ? 11.530 9.744 -10.587 1.00 90.06 153 PHE A C 1
ATOM 1219 O O . PHE A 1 153 ? 11.186 9.545 -9.420 1.00 90.06 153 PHE A O 1
ATOM 1226 N N . HIS A 1 154 ? 10.713 10.328 -11.468 1.00 91.88 154 HIS A N 1
ATOM 1227 C CA . HIS A 1 154 ? 9.403 10.858 -11.099 1.00 91.88 154 HIS A CA 1
ATOM 1228 C C . HIS A 1 154 ? 8.437 9.748 -10.670 1.00 91.88 154 HIS A C 1
ATOM 1230 O O . HIS A 1 154 ? 7.578 9.964 -9.813 1.00 91.88 154 HIS A O 1
ATOM 1236 N N . LYS A 1 155 ? 8.643 8.522 -11.174 1.00 92.00 155 LYS A N 1
ATOM 1237 C CA . LYS A 1 155 ? 7.878 7.339 -10.760 1.00 92.00 155 LYS A CA 1
ATOM 1238 C C . LYS A 1 155 ? 7.962 7.079 -9.253 1.00 92.00 155 LYS A C 1
ATOM 1240 O O . LYS A 1 155 ? 6.975 6.648 -8.661 1.00 92.00 155 LYS A O 1
ATOM 1245 N N . VAL A 1 156 ? 9.089 7.373 -8.601 1.00 94.88 156 VAL A N 1
ATOM 1246 C CA . VAL A 1 156 ? 9.222 7.198 -7.142 1.00 94.88 156 VAL A CA 1
ATOM 1247 C C . VAL A 1 156 ? 8.345 8.210 -6.404 1.00 94.88 156 VAL A C 1
ATOM 1249 O O . VAL A 1 156 ? 7.540 7.829 -5.561 1.00 94.88 156 VAL A O 1
ATOM 1252 N N . SER A 1 157 ? 8.430 9.493 -6.762 1.00 95.50 157 SER A N 1
ATOM 1253 C CA . SER A 1 157 ? 7.654 10.550 -6.101 1.00 95.50 157 SER A CA 1
ATOM 1254 C C . SER A 1 157 ? 6.147 10.404 -6.318 1.00 95.50 157 SER A C 1
ATOM 1256 O O . SER A 1 157 ? 5.365 10.626 -5.392 1.00 95.50 157 SER A O 1
ATOM 1258 N N . LEU A 1 158 ? 5.720 10.002 -7.518 1.00 94.81 158 LEU A N 1
ATOM 1259 C CA . LEU A 1 158 ? 4.302 9.786 -7.808 1.00 94.81 158 LEU A CA 1
ATOM 1260 C C . LEU A 1 158 ? 3.737 8.552 -7.119 1.00 94.81 158 LEU A C 1
ATOM 1262 O O . LEU A 1 158 ? 2.641 8.625 -6.569 1.00 94.81 158 LEU A O 1
ATOM 1266 N N . SER A 1 159 ? 4.473 7.437 -7.107 1.00 96.00 159 SER A N 1
ATOM 1267 C CA . SER A 1 159 ? 4.035 6.250 -6.364 1.00 96.00 159 SER A CA 1
ATOM 1268 C C . SER A 1 159 ? 3.984 6.541 -4.868 1.00 96.00 159 SER A C 1
ATOM 1270 O O . SER A 1 159 ? 2.989 6.205 -4.235 1.00 96.00 159 SER A O 1
ATOM 1272 N N . ALA A 1 160 ? 4.976 7.252 -4.318 1.00 96.94 160 ALA A N 1
ATOM 1273 C CA . ALA A 1 160 ? 4.957 7.715 -2.932 1.00 96.94 160 ALA A CA 1
ATOM 1274 C C . ALA A 1 160 ? 3.712 8.555 -2.641 1.00 96.94 160 ALA A C 1
ATOM 1276 O O . ALA A 1 160 ? 2.965 8.248 -1.716 1.00 96.94 160 ALA A O 1
ATOM 1277 N N . THR A 1 161 ? 3.437 9.561 -3.471 1.00 96.25 161 THR A N 1
ATOM 1278 C CA . THR A 1 161 ? 2.262 10.424 -3.303 1.00 96.25 161 THR A CA 1
ATOM 1279 C C . THR A 1 161 ? 0.969 9.610 -3.347 1.00 96.25 161 THR A C 1
ATOM 1281 O O . THR A 1 161 ? 0.136 9.753 -2.455 1.00 96.25 161 THR A O 1
ATOM 1284 N N . ALA A 1 162 ? 0.802 8.717 -4.325 1.00 96.25 162 ALA A N 1
ATOM 1285 C CA . ALA A 1 162 ? -0.398 7.893 -4.466 1.00 96.25 162 ALA A CA 1
ATOM 1286 C C . ALA A 1 162 ? -0.587 6.909 -3.296 1.00 96.25 162 ALA A C 1
ATOM 1288 O O . ALA A 1 162 ? -1.662 6.854 -2.703 1.00 96.25 162 ALA A O 1
ATOM 1289 N N . VAL A 1 163 ? 0.458 6.164 -2.923 1.00 97.38 163 VAL A N 1
ATOM 1290 C CA . VAL A 1 163 ? 0.399 5.141 -1.867 1.00 97.38 163 VAL A CA 1
ATOM 1291 C C . VAL A 1 163 ? 0.209 5.774 -0.489 1.00 97.38 163 VAL A C 1
ATOM 1293 O O . VAL A 1 163 ? -0.663 5.342 0.265 1.00 97.38 163 VAL A O 1
ATOM 1296 N N . TYR A 1 164 ? 0.987 6.805 -0.142 1.00 97.00 164 TYR A N 1
ATOM 1297 C CA . TYR A 1 164 ? 0.890 7.440 1.174 1.00 97.00 164 TYR A CA 1
ATOM 1298 C C . TYR A 1 164 ? -0.395 8.256 1.325 1.00 97.00 164 TYR A C 1
ATOM 1300 O O . TYR A 1 164 ? -1.025 8.190 2.379 1.00 97.00 164 TYR A O 1
ATOM 1308 N N . SER A 1 165 ? -0.848 8.967 0.283 1.00 96.44 165 SER A N 1
ATOM 1309 C CA . SER A 1 165 ? -2.157 9.635 0.349 1.00 96.44 165 SER A CA 1
ATOM 1310 C C . SER A 1 165 ? -3.281 8.618 0.530 1.00 96.44 165 SER A C 1
ATOM 1312 O O . SER A 1 165 ? -4.128 8.803 1.398 1.00 96.44 165 SER A O 1
ATOM 1314 N N . TYR A 1 166 ? -3.251 7.491 -0.181 1.00 96.31 166 TYR A N 1
ATOM 1315 C CA . TYR A 1 166 ? -4.239 6.439 0.028 1.00 96.31 166 TYR A CA 1
ATOM 1316 C C . TYR A 1 166 ? -4.182 5.856 1.450 1.00 96.31 166 TYR A C 1
ATOM 1318 O O . TYR A 1 166 ? -5.213 5.692 2.097 1.00 96.31 166 TYR A O 1
ATOM 1326 N N . THR A 1 167 ? -2.983 5.565 1.954 1.00 95.44 167 THR A N 1
ATOM 1327 C CA . THR A 1 167 ? -2.798 4.880 3.243 1.00 95.44 167 THR A CA 1
ATOM 1328 C C . THR A 1 167 ? -3.150 5.770 4.433 1.00 95.44 167 THR A C 1
ATOM 1330 O O . THR A 1 167 ? -3.666 5.266 5.421 1.00 95.44 167 THR A O 1
ATOM 1333 N N . PHE A 1 168 ? -2.903 7.082 4.350 1.00 94.56 168 PHE A N 1
ATOM 1334 C CA . PHE A 1 168 ? -3.084 7.996 5.483 1.00 94.56 168 PHE A CA 1
ATOM 1335 C C . PHE A 1 168 ? -4.284 8.934 5.333 1.00 94.56 168 PHE A C 1
ATOM 1337 O O . PHE A 1 168 ? -5.046 9.109 6.284 1.00 94.56 168 PHE A O 1
ATOM 1344 N N . LEU A 1 169 ? -4.493 9.527 4.152 1.00 95.50 169 LEU A N 1
ATOM 1345 C CA . LEU A 1 169 ? -5.528 10.548 3.964 1.00 95.50 169 LEU A CA 1
ATOM 1346 C C . LEU A 1 169 ? -6.936 9.944 3.942 1.00 95.50 169 LEU A C 1
ATOM 1348 O O . LEU A 1 169 ? -7.851 10.516 4.525 1.00 95.50 169 LEU A O 1
ATOM 1352 N N . LEU A 1 170 ? -7.130 8.786 3.307 1.00 94.25 170 LEU A N 1
ATOM 1353 C CA . LEU A 1 170 ? -8.454 8.157 3.211 1.00 94.25 170 LEU A CA 1
ATOM 1354 C C . LEU A 1 170 ? -8.969 7.657 4.569 1.00 94.25 170 LEU A C 1
ATOM 1356 O O . LEU A 1 170 ? -10.103 8.000 4.910 1.00 94.25 170 LEU A O 1
ATOM 1360 N N . PRO A 1 171 ? -8.174 6.940 5.389 1.00 93.44 171 PRO A N 1
ATOM 1361 C CA . PRO A 1 171 ? -8.572 6.611 6.758 1.00 93.44 171 PRO A CA 1
ATOM 1362 C C . PRO A 1 171 ? -8.836 7.843 7.616 1.00 93.44 171 PRO A C 1
ATOM 1364 O O . PRO A 1 171 ? -9.770 7.833 8.411 1.00 93.44 171 PRO A O 1
ATOM 1367 N N . LEU A 1 172 ? -8.062 8.919 7.435 1.00 94.94 172 LEU A N 1
ATOM 1368 C CA . LEU A 1 172 ? -8.275 10.181 8.142 1.00 94.94 172 LEU A CA 1
ATOM 1369 C C . LEU A 1 172 ? -9.613 10.831 7.758 1.00 94.94 172 LEU A C 1
ATOM 1371 O O . LEU A 1 172 ? -10.351 11.265 8.639 1.00 94.94 172 LEU A O 1
ATOM 1375 N N . ILE A 1 173 ? -9.957 10.864 6.466 1.00 93.94 173 ILE A N 1
ATOM 1376 C CA . ILE A 1 173 ? -11.255 11.366 5.986 1.00 93.94 173 ILE A CA 1
ATOM 1377 C C . ILE A 1 173 ? -12.395 10.499 6.530 1.00 93.94 173 ILE A C 1
ATOM 1379 O O . ILE A 1 173 ? -13.392 11.031 7.019 1.00 93.94 173 ILE A O 1
ATOM 1383 N N . LEU A 1 174 ? -12.249 9.171 6.484 1.00 91.25 174 LEU A N 1
ATOM 1384 C CA . LEU A 1 174 ? -13.245 8.234 7.004 1.00 91.25 174 LEU A CA 1
ATOM 1385 C C . LEU A 1 174 ? -13.443 8.407 8.515 1.00 91.25 174 LEU A C 1
ATOM 1387 O O . LEU A 1 174 ? -14.576 8.461 8.993 1.00 91.25 174 LEU A O 1
ATOM 1391 N N . TRP A 1 175 ? -12.349 8.560 9.261 1.00 92.19 175 TRP A N 1
ATOM 1392 C CA . TRP A 1 175 ? -12.374 8.858 10.688 1.00 92.19 175 TRP A CA 1
ATOM 1393 C C . TRP A 1 175 ? -13.051 10.194 10.983 1.00 92.19 175 TRP A C 1
ATOM 1395 O O . TRP A 1 175 ? -13.935 10.246 11.834 1.00 92.19 175 TRP A O 1
ATOM 1405 N N . GLY A 1 176 ? -12.700 11.254 10.251 1.00 91.81 176 GLY A N 1
ATOM 1406 C CA . GLY A 1 176 ? -13.318 12.572 10.388 1.00 91.81 176 GLY A CA 1
ATOM 1407 C C . GLY A 1 176 ? -14.820 12.545 10.101 1.00 91.81 176 GLY A C 1
ATOM 1408 O O . GLY A 1 176 ? -15.599 13.157 10.830 1.00 91.81 176 GLY A O 1
ATOM 1409 N N . LEU A 1 177 ? -15.249 11.765 9.103 1.00 89.19 177 LEU A N 1
ATOM 1410 C CA . LEU A 1 177 ? -16.665 11.534 8.820 1.00 89.19 177 LEU A CA 1
ATOM 1411 C C . LEU A 1 177 ? -17.368 10.829 9.989 1.00 89.19 177 LEU A C 1
ATOM 1413 O O . LEU A 1 177 ? -18.476 11.213 10.355 1.00 89.19 177 LEU A O 1
ATOM 1417 N N . MET A 1 178 ? -16.744 9.816 10.594 1.00 85.25 178 MET A N 1
ATOM 1418 C CA . MET A 1 178 ? -17.306 9.145 11.772 1.00 85.25 178 MET A CA 1
ATOM 1419 C C . MET A 1 178 ? -17.338 10.057 13.000 1.00 85.25 178 MET A C 1
ATOM 1421 O O . MET A 1 178 ? -18.314 10.026 13.749 1.00 85.25 178 MET A O 1
ATOM 1425 N N . TRP A 1 179 ? -16.311 10.887 13.182 1.00 87.06 179 TRP A N 1
ATOM 1426 C CA . TRP A 1 179 ? -16.244 11.884 14.246 1.00 87.06 179 TRP A CA 1
ATOM 1427 C C . TRP A 1 179 ? -17.370 12.909 14.126 1.00 87.06 179 TRP A C 1
ATOM 1429 O O . TRP A 1 179 ? -18.107 13.128 15.085 1.00 87.06 179 TRP A O 1
ATOM 1439 N N . TYR A 1 180 ? -17.589 13.438 12.921 1.00 87.69 180 TYR A N 1
ATOM 1440 C CA . TYR A 1 180 ? -18.701 14.343 12.631 1.00 87.69 180 TYR A CA 1
ATOM 1441 C C . TYR A 1 180 ? -20.071 13.712 12.925 1.00 87.69 180 TYR A C 1
ATOM 1443 O O . TYR A 1 180 ? -20.992 14.390 13.373 1.00 87.69 180 TYR A O 1
ATOM 1451 N N . ARG A 1 181 ? -20.204 12.399 12.712 1.00 84.19 181 ARG A N 1
ATOM 1452 C CA . ARG A 1 181 ? -21.437 11.642 12.969 1.00 84.19 181 ARG A CA 1
ATOM 1453 C C . ARG A 1 181 ? -21.571 11.121 14.405 1.00 84.19 181 ARG A C 1
ATOM 1455 O O . ARG A 1 181 ? -22.538 10.427 14.678 1.00 84.19 181 ARG A O 1
ATOM 1462 N N . GLN A 1 182 ? -20.639 11.458 15.303 1.00 80.00 182 GLN A N 1
ATOM 1463 C CA . GLN A 1 182 ? -20.610 11.011 16.706 1.00 80.00 182 GLN A CA 1
ATOM 1464 C C . GLN A 1 182 ? -20.488 9.482 16.889 1.00 80.00 182 GLN A C 1
ATOM 1466 O O . GLN A 1 182 ? -20.809 8.942 17.944 1.00 80.00 182 GLN A O 1
ATOM 1471 N N . ASN A 1 183 ? -19.928 8.782 15.897 1.00 73.62 183 ASN A N 1
ATOM 1472 C CA . ASN A 1 183 ? -19.756 7.320 15.896 1.00 73.62 183 ASN A CA 1
ATOM 1473 C C . ASN A 1 183 ? -18.341 6.877 16.298 1.00 73.62 183 ASN A C 1
ATOM 1475 O O . ASN A 1 183 ? -17.853 5.823 15.885 1.00 73.62 183 ASN A O 1
ATOM 1479 N N . THR A 1 184 ? -17.650 7.692 17.092 1.00 66.06 184 THR A N 1
ATOM 1480 C CA . THR A 1 184 ? -16.215 7.553 17.395 1.00 66.06 184 THR A CA 1
ATOM 1481 C C . THR A 1 184 ? -15.860 6.313 18.210 1.00 66.06 184 THR A C 1
ATOM 1483 O O . THR A 1 184 ? -14.708 5.897 18.203 1.00 66.06 184 THR A O 1
ATOM 1486 N N . ASN A 1 185 ? -16.828 5.699 18.896 1.00 63.75 185 ASN A N 1
ATOM 1487 C CA . ASN A 1 185 ? -16.583 4.572 19.804 1.00 63.75 185 ASN A CA 1
ATOM 1488 C C . ASN A 1 185 ? -16.384 3.219 19.101 1.00 63.75 185 ASN A C 1
ATOM 1490 O O . ASN A 1 185 ? -16.116 2.221 19.765 1.00 63.75 185 ASN A O 1
ATOM 1494 N N . ARG A 1 186 ? -16.536 3.147 17.772 1.00 76.81 186 ARG A N 1
ATOM 1495 C CA . ARG A 1 186 ? -16.424 1.877 17.036 1.00 76.81 186 ARG A CA 1
ATOM 1496 C C . ARG A 1 186 ? -14.981 1.542 16.674 1.00 76.81 186 ARG A C 1
ATOM 1498 O O . ARG A 1 186 ? -14.554 0.428 16.974 1.00 76.81 186 ARG A O 1
ATOM 1505 N N . TYR A 1 187 ? -14.272 2.477 16.037 1.00 85.06 187 TYR A N 1
ATOM 1506 C CA . TYR A 1 187 ? -12.901 2.297 15.552 1.00 85.06 187 TYR A CA 1
ATOM 1507 C C . TYR A 1 187 ? -12.055 3.547 15.778 1.00 85.06 187 TYR A C 1
ATOM 1509 O O . TYR A 1 187 ? -12.463 4.671 15.473 1.00 85.06 187 TYR A O 1
ATOM 1517 N N . THR A 1 188 ? -10.837 3.329 16.247 1.00 89.75 188 THR A N 1
ATOM 1518 C CA . THR A 1 188 ? -9.792 4.339 16.359 1.00 89.75 188 THR A CA 1
ATOM 1519 C C . THR A 1 188 ? -9.185 4.648 14.988 1.00 89.75 188 THR A C 1
ATOM 1521 O O . THR A 1 188 ? -9.219 3.836 14.060 1.00 89.75 188 THR A O 1
ATOM 1524 N N . LEU A 1 189 ? -8.592 5.837 14.847 1.00 90.94 189 LEU A N 1
ATOM 1525 C CA . LEU A 1 189 ? -7.872 6.214 13.627 1.00 90.94 189 LEU A CA 1
ATOM 1526 C C . LEU A 1 189 ? -6.733 5.234 13.316 1.00 90.94 189 LEU A C 1
ATOM 1528 O O . LEU A 1 189 ? -6.523 4.880 12.158 1.00 90.94 189 LEU A O 1
ATOM 1532 N N . LEU A 1 190 ? -6.036 4.765 14.352 1.00 91.94 190 LEU A N 1
ATOM 1533 C CA . LEU A 1 190 ? -4.900 3.862 14.209 1.00 91.94 190 LEU A CA 1
ATOM 1534 C C . LEU A 1 190 ? -5.336 2.500 13.660 1.00 91.94 190 LEU A C 1
ATOM 1536 O O . LEU A 1 190 ? -4.748 2.025 12.699 1.00 91.94 190 LEU A O 1
ATOM 1540 N N . GLU A 1 191 ? -6.433 1.935 14.167 1.00 92.25 191 GLU A N 1
ATOM 1541 C CA . GLU A 1 191 ? -7.028 0.704 13.629 1.00 92.25 191 GLU A CA 1
ATOM 1542 C C . GLU A 1 191 ? -7.378 0.821 12.138 1.00 92.25 191 GLU A C 1
ATOM 1544 O O . GLU A 1 191 ? -7.153 -0.113 11.367 1.00 92.25 191 GLU A O 1
ATOM 1549 N N . MET A 1 192 ? -7.887 1.977 11.701 1.00 92.44 192 MET A N 1
ATOM 1550 C CA . MET A 1 192 ? -8.196 2.203 10.287 1.00 92.44 192 MET A CA 1
ATOM 1551 C C . MET A 1 192 ? -6.948 2.363 9.424 1.00 92.44 192 MET A C 1
ATOM 1553 O O . MET A 1 192 ? -6.914 1.811 8.324 1.00 92.44 192 MET A O 1
ATOM 1557 N N . LEU A 1 193 ? -5.922 3.065 9.918 1.00 95.12 193 LEU A N 1
ATOM 1558 C CA . LEU A 1 193 ? -4.617 3.140 9.254 1.00 95.12 193 LEU A CA 1
ATOM 1559 C C . LEU A 1 193 ? -3.997 1.748 9.099 1.00 95.12 193 LEU A C 1
ATOM 1561 O O . LEU A 1 193 ? -3.516 1.422 8.014 1.00 95.12 193 LEU A O 1
ATOM 1565 N N . CYS A 1 194 ? -4.065 0.907 10.138 1.00 94.62 194 CYS A N 1
ATOM 1566 C CA . CYS A 1 194 ? -3.627 -0.485 10.069 1.00 94.62 194 CYS A CA 1
ATOM 1567 C C . CYS A 1 194 ? -4.338 -1.225 8.942 1.00 94.62 194 CYS A C 1
ATOM 1569 O O . CYS A 1 194 ? -3.696 -1.765 8.047 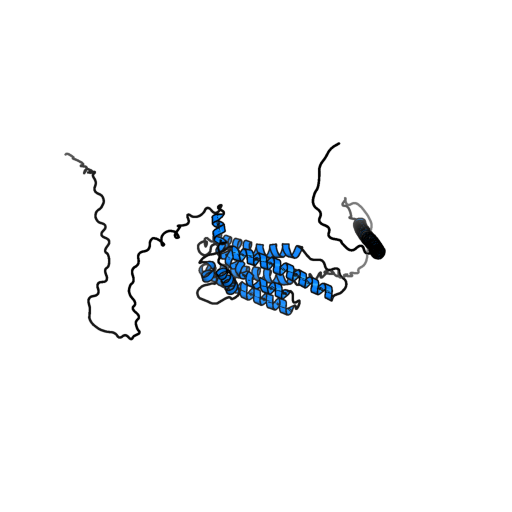1.00 94.62 194 CYS A O 1
ATOM 1571 N N . VAL A 1 195 ? -5.671 -1.231 8.968 1.00 94.00 195 VAL A N 1
ATOM 1572 C CA . VAL A 1 195 ? -6.480 -1.969 7.996 1.00 94.00 195 VAL A CA 1
ATOM 1573 C C . VAL A 1 195 ? -6.174 -1.518 6.568 1.00 94.00 195 VAL A C 1
ATOM 1575 O O . VAL A 1 195 ? -5.927 -2.362 5.708 1.00 94.00 195 VAL A O 1
ATOM 1578 N N . TYR A 1 196 ? -6.125 -0.208 6.312 1.00 95.00 196 TYR A N 1
ATOM 1579 C CA . TYR A 1 196 ? -5.797 0.316 4.986 1.00 95.00 196 TYR A CA 1
ATOM 1580 C C . TYR A 1 196 ? -4.367 -0.028 4.560 1.00 95.00 196 TYR A C 1
ATOM 1582 O O . TYR A 1 196 ? -4.176 -0.491 3.437 1.00 95.00 196 TYR A O 1
ATOM 1590 N N . GLY A 1 197 ? -3.379 0.126 5.441 1.00 96.12 197 GLY A N 1
ATOM 1591 C CA . GLY A 1 197 ? -1.984 -0.191 5.137 1.00 96.12 197 GLY A CA 1
ATOM 1592 C C . GLY A 1 197 ? -1.755 -1.674 4.850 1.00 96.12 197 GLY A C 1
ATOM 1593 O O . GLY A 1 197 ? -1.209 -2.021 3.805 1.00 96.12 197 GLY A O 1
ATOM 1594 N N . TYR A 1 198 ? -2.238 -2.566 5.720 1.00 95.88 198 TYR A N 1
ATOM 1595 C CA . TYR A 1 198 ? -2.113 -4.013 5.515 1.00 95.88 198 TYR A CA 1
ATOM 1596 C C . TYR A 1 198 ? -2.889 -4.499 4.290 1.00 95.88 198 TYR A C 1
ATOM 1598 O O . TYR A 1 198 ? -2.429 -5.417 3.611 1.00 95.88 198 TYR A O 1
ATOM 1606 N N . SER A 1 199 ? -4.023 -3.873 3.952 1.00 95.38 199 SER A N 1
ATOM 1607 C CA . SER A 1 199 ? -4.769 -4.218 2.734 1.00 95.38 199 SER A CA 1
ATOM 1608 C C . SER A 1 199 ? -3.947 -3.999 1.457 1.00 95.38 199 SER A C 1
ATOM 1610 O O . SER A 1 199 ? -4.184 -4.673 0.455 1.00 95.38 199 SER A O 1
ATOM 1612 N N . LEU A 1 200 ? -2.945 -3.110 1.474 1.00 95.81 200 LEU A N 1
ATOM 1613 C CA . LEU A 1 200 ? -2.078 -2.873 0.321 1.00 95.81 200 LEU A CA 1
ATOM 1614 C C . LEU A 1 200 ? -0.997 -3.941 0.122 1.00 95.81 200 LEU A C 1
ATOM 1616 O O . LEU A 1 200 ? -0.368 -3.959 -0.935 1.00 95.81 200 LEU A O 1
ATOM 1620 N N . ALA A 1 201 ? -0.795 -4.853 1.078 1.00 96.56 201 ALA A N 1
ATOM 1621 C CA . ALA A 1 201 ? 0.264 -5.858 1.003 1.00 96.56 201 ALA A CA 1
ATOM 1622 C C . ALA A 1 201 ? 0.173 -6.732 -0.257 1.00 96.56 201 ALA A C 1
ATOM 1624 O O . ALA A 1 201 ? 1.200 -7.050 -0.849 1.00 96.56 201 ALA A O 1
ATOM 1625 N N . ILE A 1 202 ? -1.045 -7.045 -0.727 1.00 96.38 202 ILE A N 1
ATOM 1626 C CA . ILE A 1 202 ? -1.269 -7.811 -1.966 1.00 96.38 202 ILE A CA 1
ATOM 1627 C C . ILE A 1 202 ? -0.689 -7.117 -3.206 1.00 96.38 202 ILE A C 1
ATOM 1629 O O . ILE A 1 202 ? -0.297 -7.786 -4.161 1.00 96.38 202 ILE A O 1
ATOM 1633 N N . TYR A 1 203 ? -0.593 -5.783 -3.202 1.00 96.69 203 TYR A N 1
ATOM 1634 C CA . TYR A 1 203 ? -0.061 -5.041 -4.339 1.00 96.69 203 TYR A CA 1
ATOM 1635 C C . TYR A 1 203 ? 1.462 -5.118 -4.438 1.00 96.69 203 TYR A C 1
ATOM 1637 O O . TYR A 1 203 ? 1.984 -4.903 -5.524 1.00 96.69 203 TYR A O 1
ATOM 1645 N N . VAL A 1 204 ? 2.175 -5.474 -3.362 1.00 97.31 204 VAL A N 1
ATOM 1646 C CA . VAL A 1 204 ? 3.641 -5.624 -3.374 1.00 97.31 204 VAL A CA 1
ATOM 1647 C C . VAL A 1 204 ? 4.102 -6.751 -4.313 1.00 97.31 204 VAL A C 1
ATOM 1649 O O . VAL A 1 204 ? 4.954 -6.489 -5.165 1.00 97.31 204 VAL A O 1
ATOM 1652 N N . PRO A 1 205 ? 3.569 -7.991 -4.237 1.00 97.00 205 PRO A N 1
ATOM 1653 C CA . PRO A 1 205 ? 3.892 -9.019 -5.225 1.00 97.00 205 PRO A CA 1
ATOM 1654 C C . PRO A 1 205 ? 3.277 -8.716 -6.599 1.00 97.00 205 PRO A C 1
ATOM 1656 O O . PRO A 1 205 ? 3.915 -8.967 -7.621 1.00 97.00 205 PRO A O 1
ATOM 1659 N N . ILE A 1 206 ? 2.071 -8.134 -6.656 1.00 96.69 206 ILE A N 1
ATOM 1660 C CA . ILE A 1 206 ? 1.428 -7.770 -7.930 1.00 96.69 206 ILE A CA 1
ATOM 1661 C C . ILE A 1 206 ? 2.260 -6.742 -8.712 1.00 96.69 206 ILE A C 1
ATOM 1663 O O . ILE A 1 206 ? 2.390 -6.876 -9.929 1.00 96.69 206 ILE A O 1
ATOM 1667 N N . SER A 1 207 ? 2.860 -5.749 -8.049 1.00 96.81 207 SER A N 1
ATOM 1668 C CA . SER A 1 207 ? 3.649 -4.712 -8.721 1.00 96.81 207 SER A CA 1
ATOM 1669 C C . SER A 1 207 ? 4.894 -5.273 -9.403 1.00 96.81 207 SER A C 1
ATOM 1671 O O . SER A 1 207 ? 5.265 -4.788 -10.470 1.00 96.81 207 SER A O 1
ATOM 1673 N N . VAL A 1 208 ? 5.493 -6.330 -8.845 1.00 97.06 208 VAL A N 1
ATOM 1674 C CA . VAL A 1 208 ? 6.585 -7.072 -9.494 1.00 97.06 208 VAL A CA 1
ATOM 1675 C C . VAL A 1 208 ? 6.061 -7.867 -10.690 1.00 97.06 208 VAL A C 1
ATOM 1677 O O . VAL A 1 208 ? 6.663 -7.854 -11.761 1.00 97.06 208 VAL A O 1
ATOM 1680 N N . LEU A 1 209 ? 4.909 -8.528 -10.555 1.00 96.44 209 LEU A N 1
ATOM 1681 C CA . LEU A 1 209 ? 4.313 -9.297 -11.652 1.00 96.44 209 LEU A CA 1
ATOM 1682 C C . LEU A 1 209 ? 3.893 -8.414 -12.840 1.00 96.44 209 LEU A C 1
ATOM 1684 O O . LEU A 1 209 ? 3.978 -8.852 -13.987 1.00 96.44 209 LEU A O 1
ATOM 1688 N N . TRP A 1 210 ? 3.506 -7.156 -12.607 1.00 95.25 210 TRP A N 1
ATOM 1689 C CA . TRP A 1 210 ? 3.165 -6.207 -13.675 1.00 95.25 210 TRP A CA 1
ATOM 1690 C C . TRP A 1 210 ? 4.327 -5.839 -14.606 1.00 95.25 210 TRP A C 1
ATOM 1692 O O . TRP A 1 210 ? 4.072 -5.288 -15.683 1.00 95.25 210 TRP A O 1
ATOM 1702 N N . VAL A 1 211 ? 5.573 -6.199 -14.264 1.00 94.31 211 VAL A N 1
ATOM 1703 C CA . VAL A 1 211 ? 6.718 -6.130 -15.189 1.00 94.31 211 VAL A CA 1
ATOM 1704 C C . VAL A 1 211 ? 6.442 -6.921 -16.470 1.00 94.31 211 VAL A C 1
ATOM 1706 O O . VAL A 1 211 ? 6.883 -6.511 -17.543 1.00 94.31 211 VAL A O 1
ATOM 1709 N N . ILE A 1 212 ? 5.671 -8.012 -16.386 1.00 92.31 212 ILE A N 1
ATOM 1710 C CA . ILE A 1 212 ? 5.221 -8.782 -17.547 1.00 92.31 212 ILE A CA 1
ATOM 1711 C C . ILE A 1 212 ? 4.200 -7.945 -18.328 1.00 92.31 212 ILE A C 1
ATOM 1713 O O . ILE A 1 212 ? 3.078 -7.699 -17.885 1.00 92.31 212 ILE A O 1
ATOM 1717 N N . GLN A 1 213 ? 4.574 -7.521 -19.533 1.00 89.50 213 GLN A N 1
ATOM 1718 C CA . GLN A 1 213 ? 3.837 -6.520 -20.318 1.00 89.50 213 GLN A CA 1
ATOM 1719 C C . GLN A 1 213 ? 2.696 -7.089 -21.155 1.00 89.50 213 GLN A C 1
ATOM 1721 O O . GLN A 1 213 ? 2.427 -6.648 -22.273 1.00 89.50 213 GLN A O 1
ATOM 1726 N N . VAL A 1 214 ? 2.012 -8.080 -20.607 1.00 91.56 214 VAL A N 1
ATOM 1727 C CA . VAL A 1 214 ? 0.885 -8.732 -21.254 1.00 91.56 214 VAL A CA 1
ATOM 1728 C C . VAL A 1 214 ? -0.394 -8.068 -20.751 1.00 91.56 214 VAL A C 1
ATOM 1730 O O . VAL A 1 214 ? -0.743 -8.174 -19.578 1.00 91.56 214 VAL A O 1
ATOM 1733 N N . ALA A 1 215 ? -1.094 -7.351 -21.636 1.00 90.88 215 ALA A N 1
ATOM 1734 C CA . ALA A 1 215 ? -2.192 -6.463 -21.245 1.00 90.88 215 ALA A CA 1
ATOM 1735 C C . ALA A 1 215 ? -3.320 -7.175 -20.476 1.00 90.88 215 ALA A C 1
ATOM 1737 O O . ALA A 1 215 ? -3.802 -6.646 -19.473 1.00 90.88 215 ALA A O 1
ATOM 1738 N N . TRP A 1 216 ? -3.720 -8.372 -20.920 1.00 93.19 216 TRP A N 1
ATOM 1739 C CA . TRP A 1 216 ? -4.760 -9.162 -20.255 1.00 93.19 216 TRP A CA 1
ATOM 1740 C C . TRP A 1 216 ? -4.301 -9.662 -18.879 1.00 93.19 216 TRP A C 1
ATOM 1742 O O . TRP A 1 216 ? -5.059 -9.574 -17.919 1.00 93.19 216 TRP A O 1
ATOM 1752 N N . PHE A 1 217 ? -3.044 -10.095 -18.754 1.00 94.62 217 PHE A N 1
ATOM 1753 C CA . PHE A 1 217 ? -2.466 -10.555 -17.490 1.00 94.62 217 PHE A CA 1
ATOM 1754 C C . PHE A 1 217 ? -2.433 -9.431 -16.447 1.00 94.62 217 PHE A C 1
ATOM 1756 O O . PHE A 1 217 ? -2.880 -9.616 -15.317 1.00 94.62 217 PHE A O 1
ATOM 1763 N N . GLN A 1 218 ? -1.995 -8.231 -16.843 1.00 94.50 218 GLN A N 1
ATOM 1764 C CA . GLN A 1 218 ? -1.979 -7.066 -15.955 1.00 94.50 218 GLN A CA 1
ATOM 1765 C C . GLN A 1 218 ? -3.380 -6.712 -15.438 1.00 94.50 218 GLN A C 1
ATOM 1767 O O . GLN A 1 218 ? -3.535 -6.437 -14.250 1.00 94.50 218 GLN A O 1
ATOM 1772 N N . TRP A 1 219 ? -4.399 -6.749 -16.304 1.00 95.00 219 TRP A N 1
ATOM 1773 C CA . TRP A 1 219 ? -5.788 -6.493 -15.908 1.00 95.00 219 TRP A CA 1
ATOM 1774 C C . TRP A 1 219 ? -6.362 -7.583 -14.999 1.00 95.00 219 TRP A C 1
ATOM 1776 O O . TRP A 1 219 ? -7.081 -7.255 -14.059 1.00 95.00 219 TRP A O 1
ATOM 1786 N N . ILE A 1 220 ? -6.029 -8.858 -15.226 1.00 96.50 220 ILE A N 1
ATOM 1787 C CA . ILE A 1 220 ? -6.420 -9.942 -14.312 1.00 96.50 220 ILE A CA 1
ATOM 1788 C C . ILE A 1 220 ? -5.847 -9.682 -12.917 1.00 96.50 220 ILE A C 1
ATOM 1790 O O . ILE A 1 220 ? -6.580 -9.758 -11.935 1.00 96.50 220 ILE A O 1
ATOM 1794 N N . LEU A 1 221 ? -4.570 -9.301 -12.821 1.00 95.88 221 LEU A N 1
ATOM 1795 C CA . LEU A 1 221 ? -3.955 -8.952 -11.540 1.00 95.88 221 LEU A CA 1
ATOM 1796 C C . LEU A 1 221 ? -4.606 -7.728 -10.878 1.00 95.88 221 LEU A C 1
ATOM 1798 O O . LEU A 1 221 ? -4.760 -7.726 -9.661 1.00 95.88 221 LEU A O 1
ATOM 1802 N N . VAL A 1 222 ? -5.036 -6.720 -11.650 1.00 95.31 222 VAL A N 1
ATOM 1803 C CA . VAL A 1 222 ? -5.822 -5.584 -11.121 1.00 95.31 222 VAL A CA 1
ATOM 1804 C C . VAL A 1 222 ? -7.116 -6.075 -10.490 1.00 95.31 222 VAL A C 1
ATOM 1806 O O . VAL A 1 222 ? -7.425 -5.683 -9.369 1.00 95.31 222 VAL A O 1
ATOM 1809 N N . ILE A 1 223 ? -7.859 -6.940 -11.184 1.00 95.62 223 ILE A N 1
ATOM 1810 C CA . ILE A 1 223 ? -9.125 -7.479 -10.680 1.00 95.62 223 ILE A CA 1
ATOM 1811 C C . ILE A 1 223 ? -8.877 -8.297 -9.411 1.00 95.62 223 ILE A C 1
ATOM 1813 O O . ILE A 1 223 ? -9.554 -8.078 -8.412 1.00 95.62 223 ILE A O 1
ATOM 1817 N N . ILE A 1 224 ? -7.884 -9.191 -9.416 1.00 95.19 224 ILE A N 1
ATOM 1818 C CA . ILE A 1 224 ? -7.538 -10.015 -8.251 1.00 95.19 224 ILE A CA 1
ATOM 1819 C C . ILE A 1 224 ? -7.145 -9.134 -7.061 1.00 95.19 224 ILE A C 1
ATOM 1821 O O . ILE A 1 224 ? -7.705 -9.295 -5.979 1.00 95.19 224 ILE A O 1
ATOM 1825 N N . GLY A 1 225 ? -6.230 -8.181 -7.254 1.00 94.31 225 GLY A N 1
ATOM 1826 C CA . GLY A 1 225 ? -5.790 -7.269 -6.198 1.00 94.31 225 GLY A CA 1
ATOM 1827 C C . GLY A 1 225 ? -6.943 -6.442 -5.633 1.00 94.31 225 GLY A C 1
ATOM 1828 O O . GLY A 1 225 ? -7.133 -6.406 -4.417 1.00 94.31 225 GLY A O 1
ATOM 1829 N N . ALA A 1 226 ? -7.762 -5.852 -6.509 1.00 94.19 226 ALA A N 1
ATOM 1830 C CA . ALA A 1 226 ? -8.895 -5.023 -6.112 1.00 94.19 226 ALA A CA 1
ATOM 1831 C C . ALA A 1 226 ? -9.992 -5.822 -5.399 1.00 94.19 226 ALA A C 1
ATOM 1833 O O . ALA A 1 226 ? -10.586 -5.315 -4.450 1.00 94.19 226 ALA A O 1
ATOM 1834 N N . VAL A 1 227 ? -10.254 -7.063 -5.819 1.00 93.81 227 VAL A N 1
ATOM 1835 C CA . VAL A 1 227 ? -11.239 -7.937 -5.169 1.00 93.81 227 VAL A CA 1
ATOM 1836 C C . VAL A 1 227 ? -10.733 -8.411 -3.813 1.00 93.81 227 VAL A C 1
ATOM 1838 O O . VAL A 1 227 ? -11.460 -8.277 -2.835 1.00 93.81 227 VAL A O 1
ATOM 1841 N N . LEU A 1 228 ? -9.507 -8.936 -3.722 1.00 93.06 228 LEU A N 1
ATOM 1842 C CA . LEU A 1 228 ? -8.973 -9.476 -2.468 1.00 93.06 228 LEU A CA 1
ATOM 1843 C C . LEU A 1 228 ? -8.825 -8.385 -1.403 1.00 93.06 228 LEU A C 1
ATOM 1845 O O . LEU A 1 228 ? -9.365 -8.513 -0.306 1.00 93.06 228 LEU A O 1
ATOM 1849 N N . SER A 1 229 ? -8.156 -7.285 -1.747 1.00 94.06 229 SER A N 1
ATOM 1850 C CA . SER A 1 229 ? -7.933 -6.174 -0.820 1.00 94.06 229 SER A CA 1
ATOM 1851 C C . SER A 1 229 ? -9.214 -5.375 -0.555 1.00 94.06 229 SER A C 1
ATOM 1853 O O . SER A 1 229 ? -9.550 -5.087 0.596 1.00 94.06 229 SER A O 1
ATOM 1855 N N . GLY A 1 230 ? -10.008 -5.107 -1.597 1.00 92.62 230 GLY A N 1
ATOM 1856 C CA . GLY A 1 230 ? -11.299 -4.435 -1.462 1.00 92.62 230 GLY A CA 1
ATOM 1857 C C . GLY A 1 230 ? -12.295 -5.223 -0.611 1.00 92.62 230 GLY A C 1
ATOM 1858 O O . GLY A 1 230 ? -13.009 -4.624 0.191 1.00 92.62 230 GLY A O 1
ATOM 1859 N N . ALA A 1 231 ? -12.319 -6.556 -0.708 1.00 91.69 231 ALA A N 1
ATOM 1860 C CA . ALA A 1 231 ? -13.172 -7.393 0.134 1.00 91.69 231 ALA A CA 1
ATOM 1861 C C . ALA A 1 231 ? -12.788 -7.303 1.617 1.00 91.69 231 ALA A C 1
ATOM 1863 O O . ALA A 1 231 ? -13.685 -7.203 2.452 1.00 91.69 231 ALA A O 1
ATOM 1864 N N . VAL A 1 232 ? -11.492 -7.271 1.954 1.00 90.81 232 VAL A N 1
ATOM 1865 C CA . VAL A 1 232 ? -11.034 -7.087 3.345 1.00 90.81 232 VAL A CA 1
ATOM 1866 C C . VAL A 1 232 ? -11.506 -5.745 3.905 1.00 90.81 232 VAL A C 1
ATOM 1868 O O . VAL A 1 232 ? -12.015 -5.692 5.029 1.00 90.81 232 VAL A O 1
ATOM 1871 N N . LEU A 1 233 ? -11.415 -4.671 3.117 1.00 91.69 233 LEU A N 1
ATOM 1872 C CA . LEU A 1 233 ? -11.919 -3.351 3.507 1.00 91.69 233 LEU A CA 1
ATOM 1873 C C . LEU A 1 233 ? -13.441 -3.361 3.684 1.00 91.69 233 LEU A C 1
ATOM 1875 O O . LEU A 1 233 ? -13.945 -2.951 4.729 1.00 91.69 233 LEU A O 1
ATOM 1879 N N . LEU A 1 234 ? -14.185 -3.873 2.703 1.00 91.25 234 LEU A N 1
ATOM 1880 C CA . LEU A 1 234 ? -15.647 -3.920 2.765 1.00 91.25 234 LEU A CA 1
ATOM 1881 C C . LEU A 1 234 ? -16.135 -4.747 3.953 1.00 91.25 234 LEU A C 1
ATOM 1883 O O . LEU A 1 234 ? -17.003 -4.284 4.685 1.00 91.25 234 LEU A O 1
ATOM 1887 N N . GLN A 1 235 ? -15.564 -5.930 4.183 1.00 89.50 235 GLN A N 1
ATOM 1888 C CA . GLN A 1 235 ? -15.910 -6.764 5.334 1.00 89.50 235 GLN A CA 1
ATOM 1889 C C . GLN A 1 235 ? -15.626 -6.033 6.647 1.00 89.50 235 GLN A C 1
ATOM 1891 O O . GLN A 1 235 ? -16.459 -6.076 7.548 1.00 89.50 235 GLN A O 1
ATOM 1896 N N . THR A 1 236 ? -14.494 -5.324 6.733 1.00 88.88 236 THR A N 1
ATOM 1897 C CA . THR A 1 236 ? -14.090 -4.566 7.927 1.00 88.88 236 THR A CA 1
ATOM 1898 C C . THR A 1 236 ? -15.044 -3.437 8.265 1.00 88.88 236 THR A C 1
ATOM 1900 O O . THR A 1 236 ? -15.428 -3.293 9.420 1.00 88.88 236 THR A O 1
ATOM 1903 N N . PHE A 1 237 ? -15.447 -2.646 7.277 1.00 87.75 237 PHE A N 1
ATOM 1904 C CA . PHE A 1 237 ? -16.237 -1.440 7.519 1.00 87.75 237 PHE A CA 1
ATOM 1905 C C . PHE A 1 237 ? -17.748 -1.645 7.363 1.00 87.75 237 PHE A C 1
ATOM 1907 O O . PHE A 1 237 ? -18.537 -0.774 7.733 1.00 87.75 237 PHE A O 1
ATOM 1914 N N . TRP A 1 238 ? -18.187 -2.801 6.858 1.00 86.75 238 TRP A N 1
ATOM 1915 C CA . TRP A 1 238 ? -19.606 -3.135 6.734 1.00 86.75 238 TRP A CA 1
ATOM 1916 C C . TRP A 1 238 ? -20.382 -3.043 8.062 1.00 86.75 238 TRP A C 1
ATOM 1918 O O . TRP A 1 238 ? -21.434 -2.391 8.082 1.00 86.75 238 TRP A O 1
ATOM 1928 N N . PRO A 1 239 ? -19.909 -3.624 9.188 1.00 83.31 239 PRO A N 1
ATOM 1929 C CA . PRO A 1 239 ? -20.635 -3.577 10.458 1.00 83.31 239 PRO A CA 1
ATOM 1930 C C . PRO A 1 239 ? -20.810 -2.157 11.005 1.00 83.31 239 PRO A C 1
ATOM 1932 O O . PRO A 1 239 ? -21.782 -1.882 11.699 1.00 83.31 239 PRO A O 1
ATOM 1935 N N . THR A 1 240 ? -19.897 -1.245 10.678 1.00 79.19 240 THR A N 1
ATOM 1936 C CA . THR A 1 240 ? -19.876 0.134 11.186 1.00 79.19 240 THR A CA 1
ATOM 1937 C C . THR A 1 240 ? -21.040 0.951 10.680 1.00 79.19 240 THR A C 1
ATOM 1939 O O . THR A 1 240 ? -21.649 1.695 11.441 1.00 79.19 240 THR A O 1
ATOM 1942 N N . PHE A 1 241 ? -21.347 0.827 9.390 1.00 79.44 241 PHE A N 1
ATOM 1943 C CA . PHE A 1 241 ? -22.311 1.709 8.748 1.00 79.44 241 PHE A CA 1
ATOM 1944 C C . PHE A 1 241 ? -23.703 1.086 8.612 1.00 79.44 241 PHE A C 1
ATOM 1946 O O . PHE A 1 241 ? -24.685 1.819 8.465 1.00 79.44 241 PHE A O 1
ATOM 1953 N N . ARG A 1 242 ? -23.822 -0.250 8.682 1.00 79.81 242 ARG A N 1
ATOM 1954 C CA . ARG A 1 242 ? -25.099 -0.946 8.452 1.00 79.81 242 ARG A CA 1
ATOM 1955 C C . ARG A 1 242 ? -26.185 -0.611 9.487 1.00 79.81 242 ARG A C 1
ATOM 1957 O O . ARG A 1 242 ? -27.363 -0.677 9.141 1.00 79.81 242 ARG A O 1
ATOM 1964 N N . ASP A 1 243 ? -25.794 -0.286 10.723 1.00 71.19 243 ASP A N 1
ATOM 1965 C CA . ASP A 1 243 ? -26.710 -0.203 11.871 1.00 71.19 243 ASP A CA 1
ATOM 1966 C C . ASP A 1 243 ? -27.462 1.146 11.952 1.00 71.19 243 ASP A C 1
ATOM 1968 O O . ASP A 1 243 ? -28.505 1.224 12.590 1.00 71.19 243 ASP A O 1
ATOM 1972 N N . GLU A 1 244 ? -26.992 2.200 11.272 1.00 69.56 244 GLU A N 1
ATOM 1973 C CA . GLU A 1 244 ? -27.585 3.548 11.372 1.00 69.56 244 GLU A CA 1
ATOM 1974 C C . GLU A 1 244 ? -28.385 3.963 10.140 1.00 69.56 244 GLU A C 1
ATOM 1976 O O . GLU A 1 244 ? -29.544 4.360 10.230 1.00 69.56 244 GLU A O 1
ATOM 1981 N N . ASN A 1 245 ? -27.755 3.929 8.962 1.00 81.00 245 ASN A N 1
ATOM 1982 C CA . ASN A 1 245 ? -28.384 4.371 7.726 1.00 81.00 245 ASN A CA 1
ATOM 1983 C C . ASN A 1 245 ? -27.791 3.622 6.536 1.00 81.00 245 ASN A C 1
ATOM 1985 O O . ASN A 1 245 ? -26.715 3.955 6.034 1.00 81.00 245 ASN A O 1
ATOM 1989 N N . LYS A 1 246 ? -28.550 2.640 6.042 1.00 84.25 246 LYS A N 1
ATOM 1990 C CA . LYS A 1 246 ? -28.149 1.778 4.923 1.00 84.25 246 LYS A CA 1
ATOM 1991 C C . LYS A 1 246 ? -27.768 2.568 3.666 1.00 84.25 246 LYS A C 1
ATOM 1993 O O . LYS A 1 246 ? -26.876 2.137 2.947 1.00 84.25 246 LYS A O 1
ATOM 1998 N N . LYS A 1 247 ? -28.385 3.730 3.402 1.00 87.69 247 LYS A N 1
ATOM 1999 C CA . LYS A 1 247 ? -28.046 4.556 2.228 1.00 87.69 247 LYS A CA 1
ATOM 2000 C C . LYS A 1 247 ? -26.648 5.156 2.360 1.00 87.69 247 LYS A C 1
ATOM 2002 O O . LYS A 1 247 ? -25.843 5.019 1.448 1.00 87.69 247 LYS A O 1
ATOM 2007 N N . ILE A 1 248 ? -26.351 5.773 3.505 1.00 85.88 248 ILE A N 1
ATOM 2008 C CA . ILE A 1 248 ? -25.030 6.364 3.775 1.00 85.88 248 ILE A CA 1
ATOM 2009 C C . ILE A 1 248 ? -23.962 5.267 3.798 1.00 85.88 248 ILE A C 1
ATOM 2011 O O . ILE A 1 248 ? -22.898 5.448 3.216 1.00 85.88 248 ILE A O 1
ATOM 2015 N N . ALA A 1 249 ? -24.270 4.114 4.396 1.00 86.12 249 ALA A N 1
ATOM 2016 C CA . ALA A 1 249 ? -23.387 2.952 4.404 1.00 86.12 249 ALA A CA 1
ATOM 2017 C C . ALA A 1 249 ? -22.979 2.521 2.998 1.00 86.12 249 ALA A C 1
ATOM 2019 O O . ALA A 1 249 ? -21.793 2.400 2.706 1.00 86.12 249 ALA A O 1
ATOM 2020 N N . VAL A 1 250 ? -23.963 2.342 2.115 1.00 90.12 250 VAL A N 1
ATOM 2021 C CA . VAL A 1 250 ? -23.714 1.962 0.724 1.00 90.12 250 VAL A CA 1
ATOM 2022 C C . VAL A 1 250 ? -22.888 3.034 0.016 1.00 90.12 250 VAL A C 1
ATOM 2024 O O . VAL A 1 250 ? -21.914 2.689 -0.640 1.00 90.12 250 VAL A O 1
ATOM 2027 N N . VAL A 1 251 ? -23.203 4.322 0.196 1.00 92.06 251 VAL A N 1
ATOM 2028 C CA . VAL A 1 251 ? -22.430 5.418 -0.417 1.00 92.06 251 VAL A CA 1
ATOM 2029 C C . VAL A 1 251 ? -20.968 5.396 0.034 1.00 92.06 251 VAL A C 1
ATOM 2031 O O . VAL A 1 251 ? -20.077 5.439 -0.811 1.00 92.06 251 VAL A O 1
ATOM 2034 N N . VAL A 1 252 ? -20.701 5.287 1.338 1.00 89.88 252 VAL A N 1
ATOM 2035 C CA . VAL A 1 252 ? -19.330 5.254 1.874 1.00 89.88 252 VAL A CA 1
ATOM 2036 C C . VAL A 1 252 ? -18.573 4.029 1.364 1.00 89.88 252 VAL A C 1
ATOM 2038 O O . VAL A 1 252 ? -17.455 4.171 0.876 1.00 89.88 252 VAL A O 1
ATOM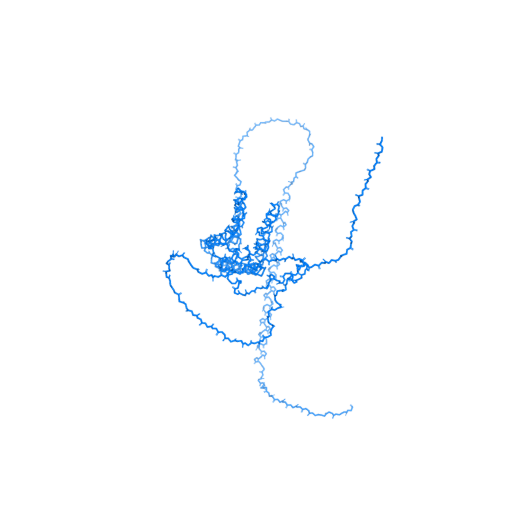 2041 N N . LEU A 1 253 ? -19.184 2.842 1.393 1.00 90.88 253 LEU A N 1
ATOM 2042 C CA . LEU A 1 253 ? -18.553 1.615 0.899 1.00 90.88 253 LEU A CA 1
ATOM 2043 C C . LEU A 1 253 ? -18.293 1.661 -0.614 1.00 90.88 253 LEU A C 1
ATOM 2045 O O . LEU A 1 253 ? -17.241 1.214 -1.069 1.00 90.88 253 LEU A O 1
ATOM 2049 N N . CYS A 1 254 ? -19.206 2.244 -1.397 1.00 92.81 254 CYS A N 1
ATOM 2050 C CA . CYS A 1 254 ? -18.997 2.477 -2.824 1.00 92.81 254 CYS A CA 1
ATOM 2051 C C . CYS A 1 254 ? -17.831 3.438 -3.076 1.00 92.81 254 CYS A C 1
ATOM 2053 O O . CYS A 1 254 ? -17.013 3.167 -3.950 1.00 92.81 254 CYS A O 1
ATOM 2055 N N . LEU A 1 255 ? -17.715 4.527 -2.308 1.00 93.44 255 LEU A N 1
ATOM 2056 C CA . LEU A 1 255 ? -16.584 5.454 -2.413 1.00 93.44 255 LEU A CA 1
ATOM 2057 C C . LEU A 1 255 ? -15.261 4.781 -2.034 1.00 93.44 255 LEU A C 1
ATOM 2059 O O . LEU A 1 255 ? -14.264 4.965 -2.726 1.00 93.44 255 LEU A O 1
ATOM 2063 N N . MET A 1 256 ? -15.248 3.963 -0.981 1.00 91.88 256 MET A N 1
ATOM 2064 C CA . MET A 1 256 ? -14.068 3.186 -0.596 1.00 91.88 256 MET A CA 1
ATOM 2065 C C . MET A 1 256 ? -13.622 2.248 -1.722 1.00 91.88 256 MET A C 1
ATOM 2067 O O . MET A 1 256 ? -12.447 2.245 -2.087 1.00 91.88 256 MET A O 1
ATOM 2071 N N . LEU A 1 257 ? -14.559 1.501 -2.315 1.00 92.44 257 LEU A N 1
ATOM 2072 C CA . LEU A 1 257 ? -14.273 0.622 -3.447 1.00 92.44 257 LEU A CA 1
ATOM 2073 C C . LEU A 1 257 ? -13.805 1.413 -4.677 1.00 92.44 257 LEU A C 1
ATOM 2075 O O . LEU A 1 257 ? -12.881 0.986 -5.367 1.00 92.44 257 LEU A O 1
ATOM 2079 N N . LEU A 1 258 ? -14.403 2.578 -4.935 1.00 95.00 258 LEU A N 1
ATOM 2080 C CA . LEU A 1 258 ? -14.005 3.471 -6.020 1.00 95.00 258 LEU A CA 1
ATOM 2081 C C . LEU A 1 258 ? -12.558 3.942 -5.852 1.00 95.00 258 LEU A C 1
ATOM 2083 O O . LEU A 1 258 ? -11.769 3.801 -6.778 1.00 95.00 258 LEU A O 1
ATOM 2087 N N . PHE A 1 259 ? -12.175 4.461 -4.684 1.00 94.62 259 PHE A N 1
ATOM 2088 C CA . PHE A 1 259 ? -10.793 4.892 -4.451 1.00 94.62 259 PHE A CA 1
ATOM 2089 C C . PHE A 1 259 ? -9.803 3.727 -4.513 1.00 94.62 259 PHE A C 1
ATOM 2091 O O . PHE A 1 259 ? -8.704 3.883 -5.041 1.00 94.62 259 PHE A O 1
ATOM 2098 N N . HIS A 1 260 ? -10.194 2.551 -4.018 1.00 93.12 260 HIS A N 1
ATOM 2099 C CA . HIS A 1 260 ? -9.354 1.359 -4.058 1.00 93.12 260 HIS A CA 1
ATOM 2100 C C . HIS A 1 260 ? -9.112 0.861 -5.490 1.00 93.12 260 HIS A C 1
ATOM 2102 O O . HIS A 1 260 ? -7.979 0.600 -5.894 1.00 93.12 260 HIS A O 1
ATOM 2108 N N . THR A 1 261 ? -10.176 0.787 -6.291 1.00 92.75 261 THR A N 1
ATOM 2109 C CA . THR A 1 261 ? -10.081 0.429 -7.712 1.00 92.75 261 THR A CA 1
ATOM 2110 C C . THR A 1 261 ? -9.335 1.494 -8.508 1.00 92.75 261 THR A C 1
ATOM 2112 O O . THR A 1 261 ? -8.506 1.140 -9.342 1.00 92.75 261 THR A O 1
ATOM 2115 N N . LEU A 1 262 ? -9.543 2.782 -8.220 1.00 95.50 262 LEU A N 1
ATOM 2116 C CA . LEU A 1 262 ? -8.808 3.876 -8.853 1.00 95.50 262 LEU A CA 1
ATOM 2117 C C . LEU A 1 262 ? -7.304 3.781 -8.580 1.00 95.50 262 LEU A C 1
ATOM 2119 O O . LEU A 1 262 ? -6.517 3.988 -9.500 1.00 95.50 262 LEU A O 1
ATOM 2123 N N . LEU A 1 263 ? -6.900 3.419 -7.357 1.00 94.62 263 LEU A N 1
ATOM 2124 C CA . LEU A 1 263 ? -5.497 3.170 -7.026 1.00 94.62 263 LEU A CA 1
ATOM 2125 C C . LEU A 1 263 ? -4.924 2.019 -7.871 1.00 94.62 263 LEU A C 1
ATOM 2127 O O . LEU A 1 263 ? -3.886 2.180 -8.510 1.00 94.62 263 LEU A O 1
ATOM 2131 N N . ALA A 1 264 ? -5.623 0.881 -7.924 1.00 94.06 264 ALA A N 1
ATOM 2132 C CA . ALA A 1 264 ? -5.185 -0.302 -8.668 1.00 94.06 264 ALA A CA 1
ATOM 2133 C C . ALA A 1 264 ? -5.079 -0.046 -10.181 1.00 94.06 264 ALA A C 1
ATOM 2135 O O . ALA A 1 264 ? -4.082 -0.394 -10.818 1.00 94.06 264 ALA A O 1
ATOM 2136 N N . VAL A 1 265 ? -6.100 0.599 -10.753 1.00 94.06 265 VAL A N 1
ATOM 2137 C CA . VAL A 1 265 ? -6.122 1.009 -12.161 1.00 94.06 265 VAL A CA 1
ATOM 2138 C C . VAL A 1 265 ? -5.012 2.019 -12.423 1.00 94.06 265 VAL A C 1
ATOM 2140 O O . VAL A 1 265 ? -4.276 1.853 -13.392 1.00 94.06 265 VAL A O 1
ATOM 2143 N N . GLY A 1 266 ? -4.856 3.016 -11.548 1.00 92.81 266 GLY A N 1
ATOM 2144 C CA . GLY A 1 266 ? -3.818 4.039 -11.631 1.00 92.81 266 GLY A CA 1
ATOM 2145 C C . GLY A 1 266 ? -2.413 3.446 -11.663 1.00 92.81 266 GLY A C 1
ATOM 2146 O O . GLY A 1 266 ? -1.595 3.885 -12.470 1.00 92.81 266 GLY A O 1
ATOM 2147 N N . PHE A 1 267 ? -2.137 2.400 -10.875 1.00 93.25 267 PHE A N 1
ATOM 2148 C CA . PHE A 1 267 ? -0.852 1.709 -10.960 1.00 93.25 267 PHE A CA 1
ATOM 2149 C C . PHE A 1 267 ? -0.599 1.127 -12.351 1.00 93.25 267 PHE A C 1
ATOM 2151 O O . PHE A 1 267 ? 0.418 1.442 -12.967 1.00 93.25 267 PHE A O 1
ATOM 2158 N N . VAL A 1 268 ? -1.521 0.329 -12.891 1.00 92.62 268 VAL A N 1
ATOM 2159 C CA . VAL A 1 268 ? -1.314 -0.290 -14.210 1.00 92.62 268 VAL A CA 1
ATOM 2160 C C . VAL A 1 268 ? -1.250 0.736 -15.331 1.00 92.62 268 VAL A C 1
ATOM 2162 O O . VAL A 1 268 ? -0.381 0.630 -16.197 1.00 92.62 268 VAL A O 1
ATOM 2165 N N . THR A 1 269 ? -2.155 1.713 -15.348 1.00 91.31 269 THR A N 1
ATOM 2166 C CA . THR A 1 269 ? -2.262 2.660 -16.462 1.00 91.31 269 THR A CA 1
ATOM 2167 C C . THR A 1 269 ? -1.141 3.687 -16.466 1.00 91.31 269 THR A C 1
ATOM 2169 O O . THR A 1 269 ? -0.633 3.992 -17.539 1.00 91.31 269 THR A O 1
ATOM 2172 N N . TYR A 1 270 ? -0.724 4.190 -15.302 1.00 91.25 270 TYR A N 1
ATOM 2173 C CA . TYR A 1 270 ? 0.303 5.226 -15.224 1.00 91.25 270 TYR A CA 1
ATOM 2174 C C . TYR A 1 270 ? 1.725 4.654 -15.247 1.00 91.25 270 TYR A C 1
ATOM 2176 O O . TYR A 1 270 ? 2.613 5.205 -15.894 1.00 91.25 270 TYR A O 1
ATOM 2184 N N . PHE A 1 271 ? 1.969 3.545 -14.542 1.00 90.75 271 PHE A N 1
ATOM 2185 C CA . PHE A 1 271 ? 3.336 3.055 -14.339 1.00 90.75 271 PHE A CA 1
ATOM 2186 C C . PHE A 1 271 ? 3.769 2.006 -15.364 1.00 90.75 271 PHE A C 1
ATOM 2188 O O . PHE A 1 271 ? 4.940 1.992 -15.762 1.00 90.75 271 PHE A O 1
ATOM 2195 N N . PHE A 1 272 ? 2.847 1.137 -15.789 1.00 88.88 272 PHE A N 1
ATOM 2196 C CA . PHE A 1 272 ? 3.160 -0.053 -16.591 1.00 88.88 272 PHE A CA 1
ATOM 2197 C C . PHE A 1 272 ? 2.674 0.020 -18.040 1.00 88.88 272 PHE A C 1
ATOM 2199 O O . PHE A 1 272 ? 3.065 -0.825 -18.859 1.00 88.88 272 PHE A O 1
ATOM 2206 N N . ARG A 1 273 ? 1.859 1.024 -18.381 1.00 84.25 273 ARG A N 1
ATOM 2207 C CA . ARG A 1 273 ? 1.389 1.267 -19.745 1.00 84.25 273 ARG A CA 1
ATOM 2208 C C . ARG A 1 273 ? 1.977 2.545 -20.323 1.00 84.25 273 ARG A C 1
ATOM 2210 O O . ARG A 1 273 ? 2.213 3.493 -19.582 1.00 84.25 273 ARG A O 1
ATOM 2217 N N . PRO A 1 274 ? 2.220 2.578 -21.641 1.00 68.62 274 PRO A N 1
ATOM 2218 C CA . PRO A 1 274 ? 2.590 3.814 -22.307 1.00 68.62 274 PRO A CA 1
ATOM 2219 C C . PRO A 1 274 ? 1.475 4.845 -22.126 1.00 68.62 274 PRO A C 1
ATOM 2221 O O . PRO A 1 274 ? 0.303 4.530 -22.347 1.00 68.62 274 PRO A O 1
ATOM 2224 N N . SER A 1 275 ? 1.837 6.079 -21.783 1.00 58.78 275 SER A N 1
ATOM 2225 C CA . SER A 1 275 ? 1.000 7.235 -22.072 1.00 58.78 275 SER A CA 1
ATOM 2226 C C . SER A 1 275 ? 0.837 7.291 -23.588 1.00 58.78 275 SER A C 1
ATOM 2228 O O . SER A 1 275 ? 1.727 7.721 -24.319 1.00 58.78 275 SER A O 1
ATOM 2230 N N . GLY A 1 276 ? -0.289 6.773 -24.076 1.00 50.16 276 GLY A N 1
ATOM 2231 C CA . GLY A 1 276 ? -0.733 7.041 -25.429 1.00 50.16 276 GLY A CA 1
ATOM 2232 C C . GLY A 1 276 ? -0.955 8.540 -25.526 1.00 50.16 276 GLY A C 1
ATOM 2233 O O . GLY A 1 276 ? -2.012 9.033 -25.150 1.00 50.16 276 GLY A O 1
ATOM 2234 N N . ASN A 1 277 ? 0.047 9.275 -25.997 1.00 41.88 277 ASN A N 1
ATOM 2235 C CA . ASN A 1 277 ? -0.183 10.584 -26.579 1.00 41.88 277 ASN A CA 1
ATOM 2236 C C . ASN A 1 277 ? -0.978 10.346 -27.870 1.00 41.88 277 ASN A C 1
ATOM 2238 O O . ASN A 1 277 ? -0.431 10.413 -28.968 1.00 41.88 277 ASN A O 1
ATOM 2242 N N . GLU A 1 278 ? -2.269 10.036 -27.747 1.00 41.69 278 GLU A N 1
ATOM 2243 C CA . GLU A 1 278 ? -3.215 10.360 -28.801 1.00 41.69 278 GLU A CA 1
ATOM 2244 C C . GLU A 1 278 ? -3.253 11.883 -28.865 1.00 41.69 278 GLU A C 1
ATOM 2246 O O . GLU A 1 278 ? -3.976 12.560 -28.137 1.00 41.69 278 GLU A O 1
ATOM 2251 N N . VAL A 1 279 ? -2.401 12.440 -29.721 1.00 40.91 279 VAL A N 1
ATOM 2252 C CA . VAL A 1 279 ? -2.596 13.785 -30.238 1.00 40.91 279 VAL A CA 1
ATOM 2253 C C . VAL A 1 279 ? -3.954 13.751 -30.926 1.00 40.91 279 VAL A C 1
ATOM 2255 O O . VAL A 1 279 ? -4.086 13.219 -32.026 1.00 40.91 279 VAL A O 1
ATOM 2258 N N . THR A 1 280 ? -4.980 14.268 -30.255 1.00 35.03 280 THR A N 1
ATOM 2259 C CA . THR A 1 280 ? -6.288 14.512 -30.854 1.00 35.03 280 THR A CA 1
ATOM 2260 C C . THR A 1 280 ? -6.086 15.516 -31.986 1.00 35.03 280 THR A C 1
ATOM 2262 O O . THR A 1 280 ? -6.065 16.728 -31.777 1.00 35.03 280 THR A O 1
ATOM 2265 N N . VAL A 1 281 ? -5.874 15.014 -33.203 1.00 44.97 281 VAL A N 1
ATOM 2266 C CA . VAL A 1 281 ? -5.957 15.814 -34.420 1.00 44.97 281 VAL A CA 1
ATOM 2267 C C . VAL A 1 281 ? -7.424 16.193 -34.560 1.00 44.97 281 VAL A C 1
ATOM 2269 O O . VAL A 1 281 ? -8.246 15.411 -35.031 1.00 44.97 281 VAL A O 1
ATOM 2272 N N . VAL A 1 282 ? -7.774 17.389 -34.089 1.00 42.62 282 VAL A N 1
ATOM 2273 C CA . VAL A 1 282 ? -9.068 18.001 -34.381 1.00 42.62 282 VAL A CA 1
ATOM 2274 C C . VAL A 1 282 ? -9.068 18.338 -35.870 1.00 42.62 282 VAL A C 1
ATOM 2276 O O . VAL A 1 282 ? -8.641 19.415 -36.287 1.00 42.62 282 VAL A O 1
ATOM 2279 N N . THR A 1 283 ? -9.519 17.388 -36.687 1.00 41.41 283 THR A N 1
ATOM 2280 C CA . THR A 1 283 ? -9.891 17.618 -38.082 1.00 41.41 283 THR A CA 1
ATOM 2281 C C . THR A 1 283 ? -11.051 18.608 -38.088 1.00 41.41 283 THR A C 1
ATOM 2283 O O . THR A 1 283 ? -12.204 18.242 -37.870 1.00 41.41 283 THR A O 1
ATOM 2286 N N . SER A 1 284 ? -10.745 19.889 -38.296 1.00 38.00 284 SER A N 1
ATOM 2287 C CA . SER A 1 284 ? -11.764 20.900 -38.575 1.00 38.00 284 SER A CA 1
ATOM 2288 C C . SER A 1 284 ? -12.352 20.607 -39.951 1.00 38.00 284 SER A C 1
ATOM 2290 O O . SER A 1 284 ? -11.684 20.783 -40.968 1.00 38.00 284 SER A O 1
ATOM 2292 N N . MET A 1 285 ? -13.590 20.116 -39.977 1.00 38.94 285 MET A N 1
ATOM 2293 C CA . MET A 1 285 ? -14.354 19.946 -41.208 1.00 38.94 285 MET A CA 1
ATOM 2294 C C . MET A 1 285 ? -14.645 21.325 -41.809 1.00 38.94 285 MET A C 1
ATOM 2296 O O . MET A 1 285 ? -15.300 22.164 -41.194 1.00 38.94 285 MET A O 1
ATOM 2300 N N . THR A 1 286 ? -14.145 21.558 -43.019 1.00 34.78 286 THR A N 1
ATOM 2301 C CA . THR A 1 286 ? -14.491 22.714 -43.845 1.00 34.78 286 THR A CA 1
ATOM 2302 C C . THR A 1 286 ? -15.944 22.591 -44.302 1.00 34.78 286 THR A C 1
ATOM 2304 O O . THR A 1 286 ? -16.250 21.833 -45.219 1.00 34.78 286 THR A O 1
ATOM 2307 N N . SER A 1 287 ? -16.852 23.351 -43.691 1.00 35.44 287 SER A N 1
ATOM 2308 C CA . SER A 1 287 ? -18.171 23.609 -44.268 1.00 35.44 287 SER A CA 1
ATOM 2309 C C . SER A 1 287 ? -18.045 24.693 -45.339 1.00 35.44 287 SER A C 1
ATOM 2311 O O . SER A 1 287 ? -17.804 25.863 -45.037 1.00 35.44 287 SER A O 1
ATOM 2313 N N . THR A 1 288 ? -18.190 24.275 -46.593 1.00 34.62 288 THR A N 1
ATOM 2314 C CA . THR A 1 288 ? -18.399 25.144 -47.755 1.00 34.62 288 THR A CA 1
ATOM 2315 C C . THR A 1 288 ? -19.837 25.657 -47.732 1.00 34.62 288 THR A C 1
ATOM 2317 O O . THR A 1 288 ? -20.758 24.845 -47.724 1.00 34.62 288 THR A O 1
ATOM 2320 N N . SER A 1 289 ? -20.027 26.977 -47.787 1.00 33.50 289 SER A N 1
ATOM 2321 C CA . SER A 1 289 ? -21.320 27.595 -48.100 1.00 33.50 289 SER A CA 1
ATOM 2322 C C . SER A 1 289 ? -21.121 28.739 -49.092 1.00 33.50 289 SER A C 1
ATOM 2324 O O . SER A 1 289 ? -20.469 29.737 -48.797 1.00 33.50 289 SER A O 1
ATOM 2326 N N . THR A 1 290 ? -21.691 28.558 -50.280 1.00 30.48 290 THR A N 1
ATOM 2327 C CA . THR A 1 290 ? -21.797 29.515 -51.389 1.00 30.48 290 THR A CA 1
ATOM 2328 C C . THR A 1 290 ? -23.086 30.344 -51.263 1.00 30.48 290 THR A C 1
ATOM 2330 O O . THR A 1 290 ? -24.139 29.769 -51.006 1.00 30.48 290 THR A O 1
ATOM 2333 N N . SER A 1 291 ? -23.029 31.667 -51.476 1.00 30.53 291 SER A N 1
ATOM 2334 C CA . SER A 1 291 ? -24.037 32.533 -52.159 1.00 30.53 291 SER A CA 1
ATOM 2335 C C . SER A 1 291 ? -23.656 34.018 -51.945 1.00 30.53 291 SER A C 1
ATOM 2337 O O . SER A 1 291 ? -23.381 34.416 -50.822 1.00 30.53 291 SER A O 1
ATOM 2339 N N . THR A 1 292 ? -23.308 34.818 -52.963 1.00 27.95 292 THR A N 1
ATOM 2340 C CA . THR A 1 292 ? -24.102 35.486 -54.029 1.00 27.95 292 THR A CA 1
ATOM 2341 C C . THR A 1 292 ? -24.733 36.835 -53.608 1.00 27.95 292 THR A C 1
ATOM 2343 O O . THR A 1 292 ? -25.811 36.871 -53.035 1.00 27.95 292 THR A O 1
ATOM 2346 N N . THR A 1 293 ? -24.033 37.923 -53.989 1.00 30.09 293 THR A N 1
ATOM 2347 C CA . THR A 1 293 ? -24.468 39.266 -54.480 1.00 30.09 293 THR A CA 1
ATOM 2348 C C . THR A 1 293 ? -25.460 40.148 -53.690 1.00 30.09 293 THR A C 1
ATOM 2350 O O . THR A 1 293 ? -26.622 39.778 -53.552 1.00 30.09 293 THR A O 1
ATOM 2353 N N . LYS A 1 294 ? -25.089 41.412 -53.396 1.00 32.06 294 LYS A N 1
ATOM 2354 C CA . LYS A 1 294 ? -25.421 42.650 -54.166 1.00 32.06 294 LYS A CA 1
ATOM 2355 C C . LYS A 1 294 ? -24.982 43.942 -53.429 1.00 32.06 294 LYS A C 1
ATOM 2357 O O . LYS A 1 294 ? -24.897 43.957 -52.208 1.00 32.06 294 LYS A O 1
ATOM 2362 N N . ASP A 1 295 ? -24.701 44.972 -54.233 1.00 30.14 295 ASP A N 1
ATOM 2363 C CA . ASP A 1 295 ? -24.222 46.345 -53.961 1.00 30.14 295 ASP A CA 1
ATOM 2364 C C . ASP A 1 295 ? -24.973 47.189 -52.905 1.00 30.14 295 ASP A C 1
ATOM 2366 O O . ASP A 1 295 ? -26.182 47.030 -52.747 1.00 30.14 295 ASP A O 1
ATOM 2370 N N . VAL A 1 296 ? -24.266 48.161 -52.283 1.00 32.38 296 VAL A N 1
ATOM 2371 C CA . VAL A 1 296 ? -24.479 49.641 -52.377 1.00 32.38 296 VAL A CA 1
ATOM 2372 C C . VAL A 1 296 ? -23.692 50.433 -51.285 1.00 32.38 296 VAL A C 1
ATOM 2374 O O . VAL A 1 296 ? -23.831 50.186 -50.092 1.00 32.38 296 VAL A O 1
ATOM 2377 N N . ASP A 1 297 ? -22.858 51.370 -51.761 1.00 31.86 297 ASP A N 1
ATOM 2378 C CA . ASP A 1 297 ? -22.383 52.706 -51.291 1.00 31.86 297 ASP A CA 1
ATOM 2379 C C . ASP A 1 297 ? -22.459 53.208 -49.796 1.00 31.86 297 ASP A C 1
ATOM 2381 O O . ASP A 1 297 ? -23.534 53.481 -49.274 1.00 31.86 297 ASP A O 1
ATOM 2385 N N . THR A 1 298 ? -21.275 53.376 -49.153 1.00 32.50 298 THR A N 1
ATOM 2386 C CA . THR A 1 298 ? -20.617 54.523 -48.410 1.00 32.50 298 THR A CA 1
ATOM 2387 C C . THR A 1 298 ? -21.411 55.565 -47.536 1.00 32.50 298 THR A C 1
ATOM 2389 O O . THR A 1 298 ? -22.496 55.955 -47.946 1.00 32.50 298 THR A O 1
ATOM 2392 N N . PRO A 1 299 ? -20.851 56.278 -46.490 1.00 45.94 299 PRO A N 1
ATOM 2393 C CA . PRO A 1 299 ? -19.899 55.970 -45.378 1.00 45.94 299 PRO A CA 1
ATOM 2394 C C . PRO A 1 299 ? -20.277 56.477 -43.928 1.00 45.94 299 PRO A C 1
ATOM 2396 O O . PRO A 1 299 ? -21.121 57.356 -43.761 1.00 45.94 299 PRO A O 1
ATOM 2399 N N . ARG A 1 300 ? -19.432 56.087 -42.928 1.00 30.70 300 ARG A N 1
ATOM 2400 C CA . ARG A 1 300 ? -18.955 56.810 -41.685 1.00 30.70 300 ARG A CA 1
ATOM 2401 C C . ARG A 1 300 ? -19.517 56.368 -40.293 1.00 30.70 300 ARG A C 1
ATOM 2403 O O . ARG A 1 300 ? -20.645 55.908 -40.221 1.00 30.70 300 ARG A O 1
ATOM 2410 N N . PRO A 1 301 ? -18.811 56.621 -39.155 1.00 38.59 301 PRO A N 1
ATOM 2411 C CA . PRO A 1 301 ? -17.605 55.955 -38.627 1.00 38.59 301 PRO A CA 1
ATOM 2412 C C . PRO A 1 301 ? -17.850 55.192 -37.292 1.00 38.59 301 PRO A C 1
ATOM 2414 O O . PRO A 1 301 ? -18.676 55.600 -36.478 1.00 38.59 301 PRO A O 1
ATOM 2417 N N . ILE A 1 302 ? -17.067 54.140 -37.006 1.00 32.09 302 ILE A N 1
ATOM 2418 C CA . ILE A 1 302 ? -17.085 53.412 -35.718 1.00 32.09 302 ILE A CA 1
ATOM 2419 C C . ILE A 1 302 ? -15.706 53.488 -35.044 1.00 32.09 302 ILE A C 1
ATOM 2421 O O . ILE A 1 302 ? -14.677 53.317 -35.692 1.00 32.09 302 ILE A O 1
ATOM 2425 N N . LYS A 1 303 ? -15.733 53.762 -33.734 1.00 35.91 303 LYS A N 1
ATOM 2426 C CA . LYS A 1 303 ? -14.611 53.865 -32.788 1.00 35.91 303 LYS A CA 1
ATOM 2427 C C . LYS A 1 303 ? -13.908 52.519 -32.521 1.00 35.91 303 LYS A C 1
ATOM 2429 O O . LYS A 1 303 ? -14.565 51.525 -32.235 1.00 35.91 303 LYS A O 1
ATOM 2434 N N . ASP A 1 304 ? -12.577 52.573 -32.556 1.00 36.16 304 ASP A N 1
ATOM 2435 C CA . ASP A 1 304 ? -11.521 51.836 -31.835 1.00 36.16 304 ASP A CA 1
ATOM 2436 C C . ASP A 1 304 ? -11.805 50.478 -31.148 1.00 36.16 304 ASP A C 1
ATOM 2438 O O . ASP A 1 304 ? -12.413 50.413 -30.078 1.00 36.16 304 ASP A O 1
ATOM 2442 N N . LYS A 1 305 ? -11.154 49.412 -31.657 1.00 33.19 305 LYS A N 1
ATOM 2443 C CA . LYS A 1 305 ? -10.426 48.392 -30.858 1.00 33.19 305 LYS A CA 1
ATOM 2444 C C . LYS A 1 305 ? -9.461 47.565 -31.746 1.00 33.19 305 LYS A C 1
ATOM 2446 O O . LYS A 1 305 ? -9.784 47.336 -32.909 1.00 33.19 305 LYS A O 1
ATOM 2451 N N . PRO A 1 306 ? -8.280 47.131 -31.249 1.00 34.72 306 PRO A N 1
ATOM 2452 C CA . PRO A 1 306 ? -7.165 46.697 -32.090 1.00 34.72 306 PRO A CA 1
ATOM 2453 C C . PRO A 1 306 ? -7.223 45.212 -32.482 1.00 34.72 306 PRO A C 1
ATOM 2455 O O . PRO A 1 306 ? -7.634 44.349 -31.707 1.00 34.72 306 PRO A O 1
ATOM 2458 N N . ILE A 1 307 ? -6.750 44.942 -33.699 1.00 34.94 307 ILE A N 1
ATOM 2459 C CA . ILE A 1 307 ? -6.591 43.633 -34.345 1.00 34.94 307 ILE A CA 1
ATOM 2460 C C . ILE A 1 307 ? -5.294 42.972 -33.831 1.00 34.94 307 ILE A C 1
ATOM 2462 O O . ILE A 1 307 ? -4.241 43.602 -33.930 1.00 34.94 307 ILE A O 1
ATOM 2466 N N . PRO A 1 308 ? -5.292 41.720 -33.330 1.00 41.41 308 PRO A N 1
ATOM 2467 C CA . PRO A 1 308 ? -4.055 40.970 -33.143 1.00 41.41 308 PRO A CA 1
ATOM 2468 C C . PRO A 1 308 ? -3.619 40.383 -34.493 1.00 41.41 308 PRO A C 1
ATOM 2470 O O . PRO A 1 308 ? -4.257 39.490 -35.048 1.00 41.41 308 PRO A O 1
ATOM 2473 N N . THR A 1 309 ? -2.541 40.942 -35.033 1.00 40.94 309 THR A N 1
ATOM 2474 C CA . THR A 1 309 ? -1.991 40.666 -36.359 1.00 40.94 309 THR A CA 1
ATOM 2475 C C . THR A 1 309 ? -1.225 39.337 -36.432 1.00 40.94 309 THR A C 1
ATOM 2477 O O . THR A 1 309 ? -0.678 38.824 -35.450 1.00 40.94 309 THR A O 1
ATOM 2480 N N . LEU A 1 310 ? -1.173 38.797 -37.656 1.00 41.81 310 LEU A N 1
ATOM 2481 C CA . LEU A 1 310 ? -0.418 37.635 -38.157 1.00 41.81 310 LEU A CA 1
ATOM 2482 C C . LEU A 1 310 ? 1.056 37.569 -37.678 1.00 41.81 310 LEU A C 1
ATOM 2484 O O . LEU A 1 310 ? 1.665 36.497 -37.639 1.00 41.81 310 LEU A O 1
ATOM 2488 N N . ASP A 1 311 ? 1.590 38.701 -37.228 1.00 48.12 311 ASP A N 1
ATOM 2489 C CA . ASP A 1 311 ? 2.956 38.921 -36.751 1.00 48.12 311 ASP A CA 1
ATOM 2490 C C . ASP A 1 311 ? 3.299 38.106 -35.495 1.00 48.12 311 ASP A C 1
ATOM 2492 O O . ASP A 1 311 ? 4.417 37.605 -35.351 1.00 48.12 311 ASP A O 1
ATOM 2496 N N . ASN A 1 312 ? 2.327 37.878 -34.605 1.00 47.41 312 ASN A N 1
ATOM 2497 C CA . ASN A 1 312 ? 2.560 37.109 -33.378 1.00 47.41 312 ASN A CA 1
ATOM 2498 C C . ASN A 1 312 ? 2.796 35.617 -33.651 1.00 47.41 312 ASN A C 1
ATOM 2500 O O . ASN A 1 312 ? 3.503 34.950 -32.892 1.00 47.41 312 ASN A O 1
ATOM 2504 N N . LYS A 1 313 ? 2.235 35.080 -34.742 1.00 47.72 313 LYS A N 1
ATOM 2505 C CA . LYS A 1 313 ? 2.390 33.666 -35.107 1.00 47.72 313 LYS A CA 1
ATOM 2506 C C . LYS A 1 313 ? 3.744 33.411 -35.777 1.00 47.72 313 LYS A C 1
ATOM 2508 O O . LYS A 1 313 ? 4.407 32.430 -35.450 1.00 47.72 313 LYS A O 1
ATOM 2513 N N . LEU A 1 314 ? 4.186 34.336 -36.631 1.00 42.66 314 LEU A N 1
ATOM 2514 C CA . LEU A 1 314 ? 5.513 34.318 -37.257 1.00 42.66 314 LEU A CA 1
ATOM 2515 C C . LEU A 1 314 ? 6.638 34.500 -36.230 1.00 42.66 314 LEU A C 1
ATOM 2517 O O . LEU A 1 314 ? 7.600 33.736 -36.248 1.0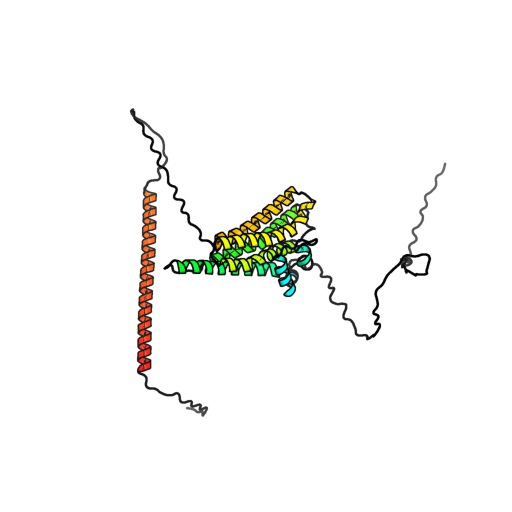0 42.66 314 LEU A O 1
ATOM 2521 N N . LYS A 1 315 ? 6.474 35.415 -35.264 1.00 48.25 315 LYS A N 1
ATOM 2522 C CA . LYS A 1 315 ? 7.465 35.644 -34.198 1.00 48.25 315 LYS A CA 1
ATOM 2523 C C . LYS A 1 315 ? 7.625 34.442 -33.262 1.00 48.25 315 LYS A C 1
ATOM 2525 O O . LYS A 1 315 ? 8.720 34.157 -32.785 1.00 48.25 315 LYS A O 1
ATOM 2530 N N . LYS A 1 316 ? 6.540 33.702 -33.011 1.00 51.69 316 LYS A N 1
ATOM 2531 C CA . LYS A 1 316 ? 6.583 32.479 -32.195 1.00 51.69 316 LYS A CA 1
ATOM 2532 C C . LYS A 1 316 ? 7.255 31.321 -32.939 1.00 51.69 316 LYS A C 1
ATOM 2534 O O . LYS A 1 316 ? 7.979 30.548 -32.326 1.00 51.69 316 LYS A O 1
ATOM 2539 N N . MET A 1 317 ? 7.060 31.228 -34.254 1.00 46.06 317 MET A N 1
ATOM 2540 C CA . MET A 1 317 ? 7.676 30.193 -35.087 1.00 46.06 317 MET A CA 1
ATOM 2541 C C . MET A 1 317 ? 9.179 30.434 -35.297 1.00 46.06 317 MET A C 1
ATOM 2543 O O . MET A 1 317 ? 9.952 29.480 -35.260 1.00 46.06 317 MET A O 1
ATOM 2547 N N . SER A 1 318 ? 9.614 31.695 -35.418 1.00 49.31 318 SER A N 1
ATOM 2548 C CA . SER A 1 318 ? 11.042 32.038 -35.474 1.00 49.31 318 SER A CA 1
ATOM 2549 C C . SER A 1 318 ? 11.763 31.792 -34.144 1.00 49.31 318 SER A C 1
ATOM 2551 O O . SER A 1 318 ? 12.899 31.337 -34.157 1.00 49.31 318 SER A O 1
ATOM 2553 N N . LEU A 1 319 ? 11.099 32.023 -33.002 1.00 53.84 319 LEU A N 1
ATOM 2554 C CA . LEU A 1 319 ? 11.663 31.729 -31.676 1.00 53.84 319 LEU A CA 1
ATOM 2555 C C . LEU A 1 319 ? 11.892 30.225 -31.456 1.00 53.84 319 LEU A C 1
ATOM 2557 O O . LEU A 1 319 ? 12.927 29.839 -30.924 1.00 53.84 319 LEU A O 1
ATOM 2561 N N . VAL A 1 320 ? 10.974 29.369 -31.919 1.00 56.94 320 VAL A N 1
ATOM 2562 C CA . VAL A 1 320 ? 11.131 27.905 -31.817 1.00 56.94 320 VAL A CA 1
ATOM 2563 C C . VAL A 1 320 ? 12.246 27.385 -32.734 1.00 56.94 320 VAL A C 1
ATOM 2565 O O . VAL A 1 320 ? 12.970 26.463 -32.360 1.00 56.94 320 VAL A O 1
ATOM 2568 N N . LEU A 1 321 ? 12.415 27.980 -33.920 1.00 50.91 321 LEU A N 1
ATOM 2569 C CA . LEU A 1 321 ? 13.492 27.616 -34.848 1.00 50.91 321 LEU A CA 1
ATOM 2570 C C . LEU A 1 321 ? 14.882 27.976 -34.296 1.00 50.91 321 LEU A C 1
ATOM 2572 O O . LEU A 1 321 ? 15.819 27.192 -34.450 1.00 50.91 321 LEU A O 1
ATOM 2576 N N . ASP A 1 322 ? 15.008 29.114 -33.611 1.00 52.72 322 ASP A N 1
ATOM 2577 C CA . ASP A 1 322 ? 16.277 29.563 -33.023 1.00 52.72 322 ASP A CA 1
ATOM 2578 C C . ASP A 1 322 ? 16.655 28.747 -31.766 1.00 52.72 322 ASP A C 1
ATOM 2580 O O . ASP A 1 322 ? 17.814 28.368 -31.564 1.00 52.72 322 ASP A O 1
ATOM 2584 N N . GLU A 1 323 ? 15.662 28.352 -30.961 1.00 64.00 323 GLU A N 1
ATOM 2585 C CA . GLU A 1 323 ? 15.853 27.477 -29.795 1.00 64.00 323 GLU A CA 1
ATOM 2586 C C . GLU A 1 323 ? 16.239 26.038 -30.200 1.00 64.00 323 GLU A C 1
ATOM 2588 O O . GLU A 1 323 ? 17.127 25.430 -29.595 1.00 64.00 323 GLU A O 1
ATOM 2593 N N . GLN A 1 324 ? 15.660 25.500 -31.282 1.00 51.28 324 GLN A N 1
ATOM 2594 C CA . GLN A 1 324 ? 16.068 24.192 -31.814 1.00 51.28 324 GLN A CA 1
ATOM 2595 C C . GLN A 1 324 ? 17.453 24.214 -32.472 1.00 51.28 324 GLN A C 1
ATOM 2597 O O . GLN A 1 324 ? 18.222 23.263 -32.307 1.00 51.28 324 GLN A O 1
ATOM 2602 N N . SER A 1 325 ? 17.794 25.293 -33.183 1.00 54.88 325 SER A N 1
ATOM 2603 C CA . SER A 1 325 ? 19.118 25.495 -33.783 1.00 54.88 325 SER A CA 1
ATOM 2604 C C . SER A 1 325 ? 20.218 25.503 -32.714 1.00 54.88 325 SER A C 1
ATOM 2606 O O . SER A 1 325 ? 21.184 24.736 -32.782 1.00 54.88 325 SER A O 1
ATOM 2608 N N . THR A 1 326 ? 20.030 26.290 -31.653 1.00 61.75 326 THR A N 1
ATOM 2609 C CA . THR A 1 326 ? 21.008 26.421 -30.563 1.00 61.75 326 THR A CA 1
ATOM 2610 C C . THR A 1 326 ? 21.154 25.140 -29.733 1.00 61.75 326 THR A C 1
ATOM 2612 O O . THR A 1 326 ? 22.276 24.775 -29.364 1.00 61.75 326 THR A O 1
ATOM 2615 N N . ALA A 1 327 ? 20.068 24.393 -29.497 1.00 66.44 327 ALA A N 1
ATOM 2616 C CA . ALA A 1 327 ? 20.116 23.102 -28.806 1.00 66.44 327 ALA A CA 1
ATOM 2617 C C . ALA A 1 327 ? 20.840 22.014 -29.622 1.00 66.44 327 ALA A C 1
ATOM 2619 O O . ALA A 1 327 ? 21.626 21.235 -29.066 1.00 66.44 327 ALA A O 1
ATOM 2620 N N . LYS A 1 328 ? 20.634 21.981 -30.945 1.00 70.69 328 LYS A N 1
ATOM 2621 C CA . LYS A 1 328 ? 21.297 21.024 -31.841 1.00 70.69 328 LYS A CA 1
ATOM 2622 C C . LYS A 1 328 ? 22.801 21.297 -31.941 1.00 70.69 328 LYS A C 1
ATOM 2624 O O . LYS A 1 328 ? 23.594 20.389 -31.701 1.00 70.69 328 LYS A O 1
ATOM 2629 N N . VAL A 1 329 ? 23.197 22.559 -32.136 1.00 70.75 329 VAL A N 1
ATOM 2630 C CA . VAL A 1 329 ? 24.613 22.978 -32.190 1.00 70.75 329 VAL A CA 1
ATOM 2631 C C . VAL A 1 329 ? 25.341 22.705 -30.866 1.00 70.75 329 VAL A C 1
ATOM 2633 O O . VAL A 1 329 ? 26.494 22.268 -30.857 1.00 70.75 329 VAL A O 1
ATOM 2636 N N . LYS A 1 330 ? 24.670 22.901 -29.721 1.00 69.31 330 LYS A N 1
ATOM 2637 C CA . LYS A 1 330 ? 25.237 22.591 -28.396 1.00 69.31 330 LYS A CA 1
ATOM 2638 C C . LYS A 1 330 ? 25.448 21.087 -28.189 1.00 69.31 330 LYS A C 1
ATOM 2640 O O . LYS A 1 330 ? 26.387 20.691 -27.497 1.00 69.31 330 LYS A O 1
ATOM 2645 N N . THR A 1 331 ? 24.599 20.255 -28.789 1.00 75.56 331 THR A N 1
ATOM 2646 C CA . THR A 1 331 ? 24.686 18.791 -28.699 1.00 75.56 331 THR A CA 1
ATOM 2647 C C . THR A 1 331 ? 25.789 18.238 -29.601 1.00 75.56 331 THR A C 1
ATOM 2649 O O . THR A 1 331 ? 26.577 17.412 -29.144 1.00 75.56 331 THR A O 1
ATOM 2652 N N . GLU A 1 332 ? 25.915 18.755 -30.825 1.00 80.75 332 GLU A N 1
ATOM 2653 C CA . GLU A 1 332 ? 26.983 18.381 -31.764 1.00 80.75 332 GLU A CA 1
ATOM 2654 C C . GLU A 1 332 ? 28.372 18.750 -31.216 1.00 80.75 332 GLU A C 1
ATOM 2656 O O . GLU A 1 332 ? 29.234 17.878 -31.113 1.00 80.75 332 GLU A O 1
ATOM 2661 N N . LYS A 1 333 ? 28.562 19.976 -30.696 1.00 74.06 333 LYS A N 1
ATOM 2662 C CA . LYS A 1 333 ? 29.833 20.367 -30.047 1.00 74.06 333 LYS A CA 1
ATOM 2663 C C . LYS A 1 333 ? 30.176 19.515 -28.822 1.00 74.06 333 LYS A C 1
ATOM 2665 O O . LYS A 1 333 ? 31.346 19.244 -28.561 1.00 74.06 333 LYS A O 1
ATOM 2670 N N . LYS A 1 334 ? 29.174 19.083 -28.046 1.00 72.06 334 LYS A N 1
ATOM 2671 C CA . LYS A 1 334 ? 29.391 18.215 -26.876 1.00 72.06 334 LYS A CA 1
ATOM 2672 C C . LYS A 1 334 ? 29.832 16.808 -27.288 1.00 72.06 334 LYS A C 1
ATOM 2674 O O . LYS A 1 334 ? 30.611 16.192 -26.561 1.00 72.06 334 LYS A O 1
ATOM 2679 N N . LEU A 1 335 ? 29.335 16.305 -28.419 1.00 82.56 335 LEU A N 1
ATOM 2680 C CA . LEU A 1 335 ? 29.737 15.014 -28.974 1.00 82.56 335 LEU A CA 1
ATOM 2681 C C . LEU A 1 335 ? 31.182 15.072 -29.487 1.00 82.56 335 LEU A C 1
ATOM 2683 O O . LEU A 1 335 ? 31.992 14.230 -29.110 1.00 82.56 335 LEU A O 1
ATOM 2687 N N . GLU A 1 336 ? 31.529 16.132 -30.217 1.00 83.75 336 GLU A N 1
ATOM 2688 C CA . GLU A 1 336 ? 32.869 16.334 -30.776 1.00 83.75 336 GLU A CA 1
ATOM 2689 C C . GLU A 1 336 ? 33.948 16.471 -29.688 1.00 83.75 336 GLU A C 1
ATOM 2691 O O . GLU A 1 336 ? 34.980 15.802 -29.738 1.00 83.75 336 GLU A O 1
ATOM 2696 N N . ILE A 1 337 ? 33.676 17.233 -28.620 1.00 77.62 337 ILE A N 1
ATOM 2697 C CA . ILE A 1 337 ? 34.580 17.332 -27.459 1.00 77.62 337 ILE A CA 1
ATOM 2698 C C . ILE A 1 337 ? 34.751 15.971 -26.766 1.00 77.62 337 ILE A C 1
ATOM 2700 O O . ILE A 1 337 ? 35.840 15.628 -26.301 1.00 77.62 337 ILE A O 1
ATOM 2704 N N . LYS A 1 338 ? 33.685 15.166 -26.686 1.00 80.00 338 LYS A N 1
ATOM 2705 C CA . LYS A 1 338 ? 33.735 13.850 -26.038 1.00 80.00 338 LYS A CA 1
ATOM 2706 C C . LYS A 1 338 ? 34.576 12.855 -26.841 1.00 80.00 338 LYS A C 1
ATOM 2708 O O . LYS A 1 338 ? 35.280 12.046 -26.233 1.00 80.00 338 LYS A O 1
ATOM 2713 N N . ASP A 1 339 ? 34.535 12.938 -28.166 1.00 87.62 339 ASP A N 1
ATOM 2714 C CA . ASP A 1 339 ? 35.360 12.110 -29.044 1.00 87.62 339 ASP A CA 1
ATOM 2715 C C . ASP A 1 339 ? 36.831 12.549 -29.029 1.00 87.62 339 ASP A C 1
ATOM 2717 O O . ASP A 1 339 ? 37.705 11.690 -28.900 1.00 87.62 339 ASP A O 1
ATOM 2721 N N . GLN A 1 340 ? 37.121 13.856 -28.986 1.00 79.75 340 GLN A N 1
ATOM 2722 C CA . GLN A 1 340 ? 38.490 14.356 -28.782 1.00 79.75 340 GLN A CA 1
ATOM 2723 C C . GLN A 1 340 ? 39.096 13.865 -27.455 1.00 79.75 340 GLN A C 1
ATOM 2725 O O . GLN A 1 340 ? 40.224 13.375 -27.421 1.00 79.75 340 GLN A O 1
ATOM 2730 N N . ILE A 1 341 ? 38.331 13.901 -26.356 1.00 79.88 341 ILE A N 1
ATOM 2731 C CA . ILE A 1 341 ? 38.779 13.375 -25.053 1.00 79.88 341 ILE A CA 1
ATOM 2732 C C . ILE A 1 341 ? 39.032 11.859 -25.115 1.00 79.88 341 ILE A C 1
ATOM 2734 O O . ILE A 1 341 ? 39.933 11.348 -24.443 1.00 79.88 341 ILE A O 1
ATOM 2738 N N . ARG A 1 342 ? 38.241 11.114 -25.898 1.00 85.19 342 ARG A N 1
ATOM 2739 C CA . ARG A 1 342 ? 38.404 9.662 -26.050 1.00 85.19 342 ARG A CA 1
ATOM 2740 C C . ARG A 1 342 ? 39.690 9.320 -26.805 1.00 85.19 342 ARG A C 1
ATOM 2742 O O . ARG A 1 342 ? 40.380 8.394 -26.383 1.00 85.19 342 ARG A O 1
ATOM 2749 N N . GLU A 1 343 ? 40.022 10.058 -27.859 1.00 87.19 343 GLU A N 1
ATOM 2750 C CA . GLU A 1 343 ? 41.264 9.852 -28.613 1.00 87.19 343 GLU A CA 1
ATOM 2751 C C . GLU A 1 343 ? 42.503 10.221 -27.788 1.00 87.19 343 GLU A C 1
ATOM 2753 O O . GLU A 1 343 ? 43.408 9.397 -27.670 1.00 87.19 343 GLU A O 1
ATOM 2758 N N . ILE A 1 344 ? 42.486 11.347 -27.064 1.00 81.62 344 ILE A N 1
ATOM 2759 C CA . ILE A 1 344 ? 43.582 11.715 -26.144 1.00 81.62 344 ILE A CA 1
ATOM 2760 C C . ILE A 1 344 ? 43.810 10.620 -25.088 1.00 81.62 344 ILE A C 1
ATOM 2762 O O . ILE A 1 344 ? 44.947 10.264 -24.773 1.00 81.62 344 ILE A O 1
ATOM 2766 N N . LYS A 1 345 ? 42.735 10.024 -24.552 1.00 79.25 345 LYS A N 1
ATOM 2767 C CA . LYS A 1 345 ? 42.850 8.905 -23.601 1.00 79.25 345 LYS A CA 1
ATOM 2768 C C . LYS A 1 345 ? 43.429 7.639 -24.230 1.00 79.25 345 LYS A C 1
ATOM 2770 O O . LYS A 1 345 ? 44.162 6.921 -23.551 1.00 79.25 345 LYS A O 1
ATOM 2775 N N . LYS A 1 346 ? 43.098 7.335 -25.488 1.00 84.50 346 LYS A N 1
ATOM 2776 C CA . LYS A 1 346 ? 43.682 6.188 -26.201 1.00 84.50 346 LYS A CA 1
ATOM 2777 C C . LYS A 1 346 ? 45.169 6.398 -26.445 1.00 84.50 346 LYS A C 1
ATOM 2779 O O . LYS A 1 346 ? 45.943 5.473 -26.214 1.00 84.50 346 LYS A O 1
ATOM 2784 N N . GLU A 1 347 ? 45.562 7.599 -26.851 1.00 81.88 347 GLU A N 1
ATOM 2785 C CA . GLU A 1 347 ? 46.957 7.940 -27.111 1.00 81.88 347 GLU A CA 1
ATOM 2786 C C . GLU A 1 347 ? 47.794 7.914 -25.826 1.00 81.88 347 GLU A C 1
ATOM 2788 O O . GLU A 1 347 ? 48.844 7.277 -25.788 1.00 81.88 347 GLU A O 1
ATOM 2793 N N . ALA A 1 348 ? 47.271 8.454 -24.719 1.00 74.12 348 ALA A N 1
ATOM 2794 C CA . ALA A 1 348 ? 47.907 8.338 -23.407 1.00 74.12 348 ALA A CA 1
ATOM 2795 C C . ALA A 1 348 ? 48.080 6.873 -22.969 1.00 74.12 348 ALA A C 1
ATOM 2797 O O . ALA A 1 348 ? 49.135 6.491 -22.466 1.00 74.12 348 ALA A O 1
ATOM 2798 N N . LYS A 1 349 ? 47.067 6.025 -23.196 1.00 75.44 349 LYS A N 1
ATOM 2799 C CA . LYS A 1 349 ? 47.132 4.599 -22.847 1.00 75.44 349 LYS A CA 1
ATOM 2800 C C . LYS A 1 349 ? 48.136 3.835 -23.714 1.00 75.44 349 LYS A C 1
ATOM 2802 O O . LYS A 1 349 ? 48.821 2.951 -23.205 1.00 75.44 349 LYS A O 1
ATOM 2807 N N . LYS A 1 350 ? 48.243 4.192 -24.995 1.00 78.94 350 LYS A N 1
ATOM 2808 C CA . LYS A 1 350 ? 49.244 3.643 -25.913 1.00 78.94 350 LYS A CA 1
ATOM 2809 C C . LYS A 1 350 ? 50.657 4.025 -25.464 1.00 78.94 350 LYS A C 1
ATOM 2811 O O . LYS A 1 350 ? 51.477 3.133 -25.273 1.00 78.94 350 LYS A O 1
ATOM 2816 N N . ASN A 1 351 ? 50.890 5.301 -25.160 1.00 72.44 351 ASN A N 1
ATOM 2817 C CA . ASN A 1 351 ? 52.186 5.789 -24.685 1.00 72.44 351 ASN A CA 1
ATOM 2818 C C . ASN A 1 351 ? 52.609 5.127 -23.363 1.00 72.44 351 ASN A C 1
ATOM 2820 O O . ASN A 1 351 ? 53.765 4.748 -23.215 1.00 72.44 351 ASN A O 1
ATOM 2824 N N . ILE A 1 352 ? 51.676 4.909 -22.428 1.00 72.56 352 ILE A N 1
ATOM 2825 C CA . ILE A 1 352 ? 51.950 4.162 -21.187 1.00 72.56 352 ILE A CA 1
ATOM 2826 C C . ILE A 1 352 ? 52.331 2.706 -21.494 1.00 72.56 352 ILE A C 1
ATOM 2828 O O . ILE A 1 352 ? 53.292 2.197 -20.924 1.00 72.56 352 ILE A O 1
ATOM 2832 N N . SER A 1 353 ? 51.631 2.049 -22.426 1.00 68.69 353 SER A N 1
ATOM 2833 C CA . SER A 1 353 ? 51.946 0.666 -22.812 1.00 68.69 353 SER A CA 1
ATOM 2834 C C . SER A 1 353 ? 53.282 0.524 -23.547 1.00 68.69 353 SER A C 1
ATOM 2836 O O . SER A 1 353 ? 53.935 -0.512 -23.438 1.00 68.69 353 SER A O 1
ATOM 2838 N N . ASP A 1 354 ? 53.702 1.559 -24.275 1.00 70.44 354 ASP A N 1
ATOM 2839 C CA . ASP A 1 354 ? 54.989 1.588 -24.969 1.00 70.44 354 ASP A CA 1
ATOM 2840 C C . ASP A 1 354 ? 56.139 1.840 -23.974 1.00 70.44 354 ASP A C 1
ATOM 2842 O O . ASP A 1 354 ? 57.187 1.200 -24.071 1.00 70.44 354 ASP A O 1
ATOM 2846 N N . ILE A 1 355 ? 55.915 2.669 -22.942 1.00 65.62 355 ILE A N 1
ATOM 2847 C CA . ILE A 1 355 ? 56.854 2.857 -21.822 1.00 65.62 355 ILE A CA 1
ATOM 2848 C C . ILE A 1 355 ? 57.030 1.546 -21.041 1.00 65.62 355 ILE A C 1
ATOM 2850 O O . ILE A 1 355 ? 58.162 1.130 -20.801 1.00 65.62 355 ILE A O 1
ATOM 2854 N N . GLU A 1 356 ? 55.940 0.845 -20.722 1.00 63.44 356 GLU A N 1
ATOM 2855 C CA . GLU A 1 356 ? 55.969 -0.426 -19.983 1.00 63.44 356 GLU A CA 1
ATOM 2856 C C . GLU A 1 356 ? 56.689 -1.550 -20.754 1.00 63.44 356 GLU A C 1
ATOM 2858 O O . GLU A 1 356 ? 57.387 -2.365 -20.157 1.00 63.44 356 GLU A O 1
ATOM 2863 N N . LYS A 1 357 ? 56.608 -1.555 -22.091 1.00 63.78 357 LYS A N 1
ATOM 2864 C CA . LYS A 1 357 ? 57.333 -2.509 -22.953 1.00 63.78 357 LYS A CA 1
ATOM 2865 C C . LYS A 1 357 ? 58.816 -2.187 -23.144 1.00 63.78 357 LYS A C 1
ATOM 2867 O O . LYS A 1 357 ? 59.569 -3.059 -23.568 1.00 63.78 357 LYS A O 1
ATOM 2872 N N . SER A 1 358 ? 59.227 -0.951 -22.868 1.00 58.31 358 SER A N 1
ATOM 2873 C CA . SER A 1 358 ? 60.610 -0.481 -23.038 1.00 58.31 358 SER A CA 1
ATOM 2874 C C . SER A 1 358 ? 61.444 -0.520 -21.750 1.00 58.31 358 SER A C 1
ATOM 2876 O O . SER A 1 358 ? 62.657 -0.322 -21.798 1.00 58.31 358 SER A O 1
ATOM 2878 N N . ALA A 1 359 ? 60.823 -0.812 -20.603 1.00 53.59 359 ALA A N 1
ATOM 2879 C CA . ALA A 1 359 ? 61.514 -0.906 -19.324 1.00 53.59 359 ALA A CA 1
ATOM 2880 C C . ALA A 1 359 ? 62.166 -2.296 -19.141 1.00 53.59 359 ALA A C 1
ATOM 2882 O O . ALA A 1 359 ? 61.467 -3.312 -19.174 1.00 53.59 359 ALA A O 1
ATOM 2883 N N . PRO A 1 360 ? 63.491 -2.390 -18.916 1.00 50.34 360 PRO A N 1
ATOM 2884 C CA . PRO A 1 360 ? 64.119 -3.655 -18.563 1.00 50.34 360 PRO A CA 1
ATOM 2885 C C . PRO A 1 360 ? 63.690 -4.090 -17.154 1.00 50.34 360 PRO A C 1
ATOM 2887 O O . PRO A 1 360 ? 63.642 -3.297 -16.214 1.00 50.34 360 PRO A O 1
ATOM 2890 N N . ILE A 1 361 ? 63.387 -5.382 -17.029 1.00 51.12 361 ILE A N 1
ATOM 2891 C CA . ILE A 1 361 ? 62.941 -6.063 -15.809 1.00 51.12 361 ILE A CA 1
ATOM 2892 C C . ILE A 1 361 ? 63.975 -5.872 -14.689 1.00 51.12 361 ILE A C 1
ATOM 2894 O O . ILE A 1 361 ? 65.044 -6.482 -14.720 1.00 51.12 361 ILE A O 1
ATOM 2898 N N . LEU A 1 362 ? 63.629 -5.107 -13.653 1.00 43.62 362 LEU A N 1
ATOM 2899 C CA . LEU A 1 362 ? 64.275 -5.203 -12.344 1.00 43.62 362 LEU A CA 1
ATOM 2900 C C . LEU A 1 362 ? 63.309 -5.890 -11.374 1.00 43.62 362 LEU A C 1
ATOM 2902 O O . LEU A 1 362 ? 62.241 -5.374 -11.051 1.00 43.62 362 LEU A O 1
ATOM 2906 N N . LYS A 1 363 ? 63.686 -7.106 -10.957 1.00 42.41 363 LYS A N 1
ATOM 2907 C CA . LYS A 1 363 ? 62.996 -7.893 -9.925 1.00 42.41 363 LYS A CA 1
ATOM 2908 C C . LYS A 1 363 ? 62.980 -7.130 -8.589 1.00 42.41 363 LYS A C 1
ATOM 2910 O O . LYS A 1 363 ? 63.957 -6.447 -8.285 1.00 42.41 363 LYS A O 1
ATOM 2915 N N . PRO A 1 364 ? 61.943 -7.300 -7.750 1.00 41.88 364 PRO A N 1
ATOM 2916 C CA . PRO A 1 364 ? 61.917 -6.692 -6.430 1.00 41.88 364 PRO A CA 1
ATOM 2917 C C . PRO A 1 364 ? 62.803 -7.501 -5.474 1.00 41.88 364 PRO A C 1
ATOM 2919 O O . PRO A 1 364 ? 62.515 -8.662 -5.177 1.00 41.88 364 PRO A O 1
ATOM 2922 N N . THR A 1 365 ? 63.879 -6.892 -4.981 1.00 37.31 365 THR A N 1
ATOM 2923 C CA . THR A 1 365 ? 64.651 -7.429 -3.856 1.00 37.31 365 THR A CA 1
ATOM 2924 C C . THR A 1 365 ? 64.096 -6.825 -2.570 1.00 37.31 365 THR A C 1
ATOM 2926 O O . THR A 1 365 ? 64.250 -5.632 -2.321 1.00 37.31 365 THR A O 1
ATOM 2929 N N . ASN A 1 366 ? 63.449 -7.656 -1.753 1.00 44.31 366 ASN A N 1
ATOM 2930 C CA . ASN A 1 366 ? 63.186 -7.359 -0.348 1.00 44.31 366 ASN A CA 1
ATOM 2931 C C . ASN A 1 366 ? 64.526 -7.199 0.381 1.00 44.31 366 ASN A C 1
ATOM 2933 O O . ASN A 1 366 ? 65.249 -8.184 0.525 1.00 44.31 366 ASN A O 1
ATOM 2937 N N . VAL A 1 367 ? 64.839 -6.001 0.877 1.00 39.06 367 VAL A N 1
ATOM 2938 C CA . VAL A 1 367 ? 65.843 -5.821 1.931 1.00 39.06 367 VAL A CA 1
ATOM 2939 C C . VAL A 1 367 ? 65.295 -4.849 2.966 1.00 39.06 367 VAL A C 1
ATOM 2941 O O . VAL A 1 367 ? 65.140 -3.654 2.732 1.00 39.06 367 VAL A O 1
ATOM 2944 N N . LEU A 1 368 ? 64.989 -5.433 4.115 1.00 42.50 368 LEU A N 1
ATOM 2945 C CA . LEU A 1 368 ? 64.724 -4.803 5.392 1.00 42.50 368 LEU A CA 1
ATOM 2946 C C . LEU A 1 368 ? 66.088 -4.594 6.062 1.00 42.50 368 LEU A C 1
ATOM 2948 O O . LEU A 1 368 ? 66.765 -5.581 6.334 1.00 42.50 368 LEU A O 1
ATOM 2952 N N . VAL A 1 369 ? 66.502 -3.349 6.311 1.00 38.97 369 VAL A N 1
ATOM 2953 C CA . VAL A 1 369 ? 67.591 -3.039 7.253 1.00 38.97 369 VAL A CA 1
ATOM 2954 C C . VAL A 1 369 ? 67.207 -1.790 8.041 1.00 38.97 369 VAL A C 1
ATOM 2956 O O . VAL A 1 369 ? 67.165 -0.681 7.512 1.00 38.97 369 VAL A O 1
ATOM 2959 N N . ASN A 1 370 ? 66.895 -2.033 9.312 1.00 35.22 370 ASN A N 1
ATOM 2960 C CA . ASN A 1 370 ? 66.855 -1.051 10.384 1.00 35.22 370 ASN A CA 1
ATOM 2961 C C . ASN A 1 370 ? 68.263 -0.523 10.694 1.00 35.22 370 ASN A C 1
ATOM 2963 O O . ASN A 1 370 ? 69.237 -1.257 10.554 1.00 35.22 370 ASN A O 1
ATOM 2967 N N . ASP A 1 371 ? 68.277 0.695 11.238 1.00 35.81 371 ASP A N 1
ATOM 2968 C CA . ASP A 1 371 ? 69.253 1.271 12.170 1.00 35.81 371 ASP A CA 1
ATOM 2969 C C . ASP A 1 371 ? 70.727 1.379 11.751 1.00 35.81 371 ASP A C 1
ATOM 2971 O O . ASP A 1 371 ? 71.421 0.389 11.546 1.00 35.81 371 ASP A O 1
ATOM 2975 N N . LEU A 1 372 ? 71.257 2.610 11.809 1.00 34.00 372 LEU A N 1
ATOM 2976 C CA . LEU A 1 372 ? 72.193 3.012 12.873 1.00 34.00 372 LEU A CA 1
ATOM 2977 C C . LEU A 1 372 ? 72.694 4.463 12.701 1.00 34.00 372 LEU A C 1
ATOM 2979 O O . LEU A 1 372 ? 73.151 4.868 11.638 1.00 34.00 372 LEU A O 1
ATOM 2983 N N . THR A 1 373 ? 72.701 5.176 13.837 1.00 37.62 373 THR A N 1
ATOM 2984 C CA . THR A 1 373 ? 73.643 6.244 14.257 1.00 37.62 373 THR A CA 1
ATOM 2985 C C . THR A 1 373 ? 73.581 7.595 13.522 1.00 37.62 373 THR A C 1
ATOM 2987 O O . THR A 1 373 ? 73.918 7.707 12.355 1.00 37.62 373 THR A O 1
ATOM 2990 N N . SER A 1 374 ? 73.077 8.676 14.135 1.00 36.44 374 SER A N 1
ATOM 2991 C CA . SER A 1 374 ? 73.765 9.513 15.144 1.00 36.44 374 SER A CA 1
ATOM 2992 C C . SER A 1 374 ? 75.185 9.916 14.728 1.00 36.44 374 SER A C 1
ATOM 2994 O O . SER A 1 374 ? 76.090 9.097 14.836 1.00 36.44 374 SER A O 1
ATOM 2996 N N . ASN A 1 375 ? 75.403 11.162 14.287 1.00 34.62 375 ASN A N 1
ATOM 2997 C CA . ASN A 1 375 ? 75.983 12.259 15.088 1.00 34.62 375 ASN A CA 1
ATOM 2998 C C . ASN A 1 375 ? 76.482 13.414 14.186 1.00 34.62 375 ASN A C 1
ATOM 3000 O O . ASN A 1 375 ? 77.141 13.168 13.184 1.00 34.62 375 ASN A O 1
ATOM 3004 N N . LYS A 1 376 ? 76.190 14.651 14.620 1.00 39.34 376 LYS A N 1
ATOM 3005 C CA . LYS A 1 376 ? 76.963 15.913 14.509 1.00 39.34 376 LYS A CA 1
ATOM 3006 C C . LYS A 1 376 ? 77.936 16.119 13.331 1.00 39.34 376 LYS A C 1
ATOM 3008 O O . LYS A 1 376 ? 78.951 15.438 13.273 1.00 39.34 376 LYS A O 1
ATOM 3013 N N . VAL A 1 377 ? 77.758 17.224 12.593 1.00 38.44 377 VAL A N 1
ATOM 3014 C CA . VAL A 1 377 ? 78.438 18.527 12.822 1.00 38.44 377 VAL A CA 1
ATOM 3015 C C . VAL A 1 377 ? 77.485 19.651 12.433 1.00 38.44 377 VAL A C 1
ATOM 3017 O O . VAL A 1 377 ? 76.800 19.488 11.400 1.00 38.44 377 VAL A O 1
#

Organism: NCBI:txid1538125